Protein AF-A0A8D8YX36-F1 (afdb_monomer_lite)

Organism: NCBI:txid428564

pLDDT: mean 82.44, std 15.56, range [36.56, 96.38]

Structure (mmCIF, N/CA/C/O backbone):
data_AF-A0A8D8YX36-F1
#
_entry.id   AF-A0A8D8YX36-F1
#
loop_
_atom_site.group_PDB
_atom_site.id
_atom_site.type_symbol
_atom_site.label_atom_id
_atom_site.label_alt_id
_atom_site.label_comp_id
_atom_site.label_asym_id
_atom_site.label_entity_id
_atom_site.label_seq_id
_atom_site.pdbx_PDB_ins_code
_atom_site.Cartn_x
_atom_site.Cartn_y
_atom_site.Cartn_z
_atom_site.occupancy
_atom_site.B_iso_or_equiv
_atom_site.auth_seq_id
_atom_site.auth_comp_id
_atom_site.auth_asym_id
_atom_site.auth_atom_id
_atom_site.pdbx_PDB_model_num
ATOM 1 N N . MET A 1 1 ? 15.682 6.353 -44.622 1.00 49.97 1 MET A N 1
ATOM 2 C CA . MET A 1 1 ? 15.322 4.947 -44.321 1.00 49.97 1 MET A CA 1
ATOM 3 C C . MET A 1 1 ? 16.015 4.436 -43.063 1.00 49.97 1 MET A C 1
ATOM 5 O O . MET A 1 1 ? 15.365 3.717 -42.323 1.00 49.97 1 MET A O 1
ATOM 9 N N . GLU A 1 2 ? 17.253 4.846 -42.756 1.00 52.84 2 GLU A N 1
ATOM 10 C CA . GLU A 1 2 ? 17.950 4.449 -41.512 1.00 52.84 2 GLU A CA 1
ATOM 11 C C . GLU A 1 2 ? 17.220 4.856 -40.223 1.00 52.84 2 GLU A C 1
ATOM 13 O O . GLU A 1 2 ? 17.154 4.070 -39.291 1.00 52.84 2 GLU A O 1
ATOM 18 N N . THR A 1 3 ? 16.581 6.028 -40.191 1.00 56.97 3 THR A N 1
ATOM 19 C CA . THR A 1 3 ? 15.870 6.542 -39.005 1.00 56.97 3 THR A CA 1
ATOM 20 C C . THR A 1 3 ? 14.649 5.715 -38.605 1.00 56.97 3 THR A C 1
ATOM 22 O O . THR A 1 3 ? 14.254 5.723 -37.448 1.00 56.97 3 THR A O 1
ATOM 25 N N . ILE A 1 4 ? 14.023 5.024 -39.562 1.00 55.53 4 ILE A N 1
ATOM 26 C CA . ILE A 1 4 ? 12.842 4.197 -39.298 1.00 55.53 4 ILE A CA 1
ATOM 27 C C . ILE A 1 4 ? 13.289 2.847 -38.730 1.00 55.53 4 ILE A C 1
ATOM 29 O O . ILE A 1 4 ? 12.732 2.399 -37.735 1.00 55.53 4 ILE A O 1
ATOM 33 N N . ASN A 1 5 ? 14.339 2.244 -39.293 1.00 53.09 5 ASN A N 1
ATOM 34 C CA . ASN A 1 5 ? 14.877 0.976 -38.794 1.00 53.09 5 ASN A CA 1
ATOM 35 C C . ASN A 1 5 ? 15.449 1.106 -37.375 1.00 53.09 5 ASN A C 1
ATOM 37 O O . ASN A 1 5 ? 15.182 0.241 -36.549 1.00 53.09 5 ASN A O 1
ATOM 41 N N . THR A 1 6 ? 16.134 2.209 -37.052 1.00 60.47 6 THR A N 1
ATOM 42 C CA . THR A 1 6 ? 16.637 2.447 -35.687 1.00 60.47 6 THR A CA 1
ATOM 43 C C . THR A 1 6 ? 15.518 2.692 -34.673 1.00 60.47 6 THR A C 1
ATOM 45 O O . THR A 1 6 ? 15.623 2.249 -33.532 1.00 60.47 6 THR A O 1
ATOM 48 N N . LEU A 1 7 ? 14.420 3.343 -35.079 1.00 59.50 7 LEU A N 1
ATOM 49 C CA . LEU A 1 7 ? 13.222 3.479 -34.243 1.00 59.50 7 LEU A CA 1
ATOM 50 C C . LEU A 1 7 ? 12.569 2.114 -33.978 1.00 59.50 7 LEU A C 1
ATOM 52 O O . LEU A 1 7 ? 12.302 1.793 -32.822 1.00 59.50 7 LEU A O 1
ATOM 56 N N . PHE A 1 8 ? 12.391 1.281 -35.008 1.00 54.66 8 PHE A N 1
ATOM 57 C CA . PHE A 1 8 ? 11.823 -0.065 -34.857 1.00 54.66 8 PHE A CA 1
ATOM 58 C C . PHE A 1 8 ? 12.698 -1.000 -34.008 1.00 54.66 8 PHE A C 1
ATOM 60 O O . PHE A 1 8 ? 12.160 -1.760 -33.204 1.00 54.66 8 PHE A O 1
ATOM 67 N N . GLU A 1 9 ? 14.024 -0.935 -34.139 1.00 59.09 9 GLU A N 1
ATOM 68 C CA . GLU A 1 9 ? 14.955 -1.678 -33.277 1.00 59.09 9 GLU A CA 1
ATOM 69 C C . GLU A 1 9 ? 14.858 -1.206 -31.820 1.00 59.09 9 GLU A C 1
ATOM 71 O O . GLU A 1 9 ? 14.706 -2.030 -30.917 1.00 59.09 9 GLU A O 1
ATOM 76 N N . SER A 1 10 ? 14.815 0.113 -31.593 1.00 64.38 10 SER A N 1
ATOM 77 C CA . SER A 1 10 ? 14.662 0.685 -30.250 1.00 64.38 10 SER A CA 1
ATOM 78 C C . SER A 1 10 ? 13.325 0.328 -29.588 1.00 64.38 10 SER A C 1
ATOM 80 O O . SER A 1 10 ? 13.282 0.049 -28.387 1.00 64.38 10 SER A O 1
ATOM 82 N N . ASP A 1 11 ? 12.237 0.264 -30.361 1.00 67.81 11 ASP A N 1
ATOM 83 C CA . ASP A 1 11 ? 10.916 -0.123 -29.865 1.00 67.81 11 ASP A CA 1
ATOM 84 C C . ASP A 1 11 ? 10.849 -1.621 -29.556 1.00 67.81 11 ASP A C 1
ATOM 86 O O . ASP A 1 11 ? 10.253 -2.018 -28.552 1.00 67.81 11 ASP A O 1
ATOM 90 N N . ASN A 1 12 ? 11.506 -2.461 -30.358 1.00 73.56 12 ASN A N 1
ATOM 91 C CA . ASN A 1 12 ? 11.580 -3.898 -30.106 1.00 73.56 12 ASN A CA 1
ATOM 92 C C . ASN A 1 12 ? 12.421 -4.207 -28.853 1.00 73.56 12 ASN A C 1
ATOM 94 O O . ASN A 1 12 ? 12.026 -5.025 -28.016 1.00 73.56 12 ASN A O 1
ATOM 98 N N . ASP A 1 13 ? 13.523 -3.483 -28.656 1.00 79.06 13 ASP A N 1
ATOM 99 C CA . ASP A 1 13 ? 14.350 -3.576 -27.452 1.00 79.06 13 ASP A CA 1
ATOM 100 C C . ASP A 1 13 ? 13.604 -3.103 -26.204 1.00 79.06 13 ASP A C 1
ATOM 102 O O . ASP A 1 13 ? 13.671 -3.749 -25.150 1.00 79.06 13 ASP A O 1
ATOM 106 N N . ARG A 1 14 ? 12.827 -2.021 -26.325 1.00 80.19 14 ARG A N 1
ATOM 107 C CA . ARG A 1 14 ? 11.978 -1.502 -25.248 1.00 80.19 14 ARG A CA 1
ATOM 108 C C . ARG A 1 14 ? 10.826 -2.450 -24.922 1.00 80.19 14 ARG A C 1
ATOM 110 O O . ARG A 1 14 ? 10.504 -2.640 -23.747 1.00 80.19 14 ARG A O 1
ATOM 117 N N . MET A 1 15 ? 10.242 -3.098 -25.927 1.00 83.19 15 MET A N 1
ATOM 118 C CA . MET A 1 15 ? 9.219 -4.129 -25.752 1.00 83.19 15 MET A CA 1
ATOM 119 C C . MET A 1 15 ? 9.798 -5.366 -25.051 1.00 83.19 15 MET A C 1
ATOM 121 O O . MET A 1 15 ? 9.222 -5.872 -24.083 1.00 83.19 15 MET A O 1
ATOM 125 N N . GLY A 1 16 ? 10.990 -5.803 -25.462 1.00 83.62 16 GLY A N 1
ATOM 126 C CA . GLY A 1 16 ? 11.740 -6.865 -24.795 1.00 83.62 16 GLY A CA 1
ATOM 127 C C . GLY A 1 16 ? 12.077 -6.514 -23.344 1.00 83.62 16 GLY A C 1
ATOM 128 O O . GLY A 1 16 ? 11.882 -7.339 -22.447 1.00 83.62 16 GLY A O 1
ATOM 129 N N . ALA A 1 17 ? 12.519 -5.282 -23.084 1.00 84.00 17 ALA A N 1
ATOM 130 C CA . ALA A 1 17 ? 12.774 -4.783 -21.736 1.00 84.00 17 ALA A CA 1
ATOM 131 C C . ALA A 1 17 ? 11.505 -4.780 -20.887 1.00 84.00 17 ALA A C 1
ATOM 133 O O . ALA A 1 17 ? 11.540 -5.227 -19.744 1.00 84.00 17 ALA A O 1
ATOM 134 N N . LEU A 1 18 ? 10.365 -4.386 -21.457 1.00 86.56 18 LEU A N 1
ATOM 135 C CA . LEU A 1 18 ? 9.088 -4.438 -20.760 1.00 86.56 18 LEU A CA 1
ATOM 136 C C . LEU A 1 18 ? 8.733 -5.862 -20.314 1.00 86.56 18 LEU A C 1
ATOM 138 O O . LEU A 1 18 ? 8.368 -6.077 -19.154 1.00 86.56 18 LEU A O 1
ATOM 142 N N . HIS A 1 19 ? 8.849 -6.841 -21.212 1.00 87.69 19 HIS A N 1
ATOM 143 C CA . HIS A 1 19 ? 8.585 -8.239 -20.876 1.00 87.69 19 HIS A CA 1
ATOM 144 C C . HIS A 1 19 ? 9.539 -8.755 -19.793 1.00 87.69 19 HIS A C 1
ATOM 146 O O . HIS A 1 19 ? 9.082 -9.404 -18.851 1.00 87.69 19 HIS A O 1
ATOM 152 N N . ARG A 1 20 ? 10.832 -8.410 -19.868 1.00 87.88 20 ARG A N 1
ATOM 153 C CA . ARG A 1 20 ? 11.828 -8.757 -18.840 1.00 87.88 20 ARG A CA 1
ATOM 154 C C . ARG A 1 20 ? 11.499 -8.130 -17.488 1.00 87.88 20 ARG A C 1
ATOM 156 O O . ARG A 1 20 ? 11.468 -8.843 -16.489 1.00 87.88 20 ARG A O 1
ATOM 163 N N . THR A 1 21 ? 11.192 -6.835 -17.444 1.00 87.00 21 THR A N 1
ATOM 164 C CA . THR A 1 21 ? 10.845 -6.130 -16.201 1.00 87.00 21 THR A CA 1
ATOM 165 C C . THR A 1 21 ? 9.592 -6.724 -15.562 1.00 87.00 21 THR A C 1
ATOM 167 O O . THR A 1 21 ? 9.584 -7.014 -14.366 1.00 87.00 21 THR A O 1
ATOM 170 N N . ARG A 1 22 ? 8.550 -7.004 -16.355 1.00 89.00 22 ARG A N 1
ATOM 171 C CA . ARG A 1 22 ? 7.346 -7.704 -15.876 1.00 89.00 22 ARG A CA 1
ATOM 172 C C . ARG A 1 22 ? 7.669 -9.098 -15.337 1.00 89.00 22 ARG A C 1
ATOM 174 O O . ARG A 1 22 ? 7.197 -9.448 -14.258 1.00 89.00 22 ARG A O 1
ATOM 181 N N . ALA A 1 23 ? 8.477 -9.875 -16.056 1.00 88.38 23 ALA A N 1
ATOM 182 C CA . ALA A 1 23 ? 8.880 -11.214 -15.636 1.00 88.38 23 ALA A CA 1
ATOM 183 C C . ALA A 1 23 ? 9.677 -11.189 -14.324 1.00 88.38 23 ALA A C 1
ATOM 185 O O . ALA A 1 23 ? 9.443 -12.026 -13.460 1.00 88.38 23 ALA A O 1
ATOM 186 N N . LEU A 1 24 ? 10.559 -10.205 -14.132 1.00 89.31 24 LEU A N 1
ATOM 187 C CA . LEU A 1 24 ? 11.311 -10.022 -12.889 1.00 89.31 24 LEU A CA 1
ATOM 188 C C . LEU A 1 24 ? 10.396 -9.674 -11.709 1.00 89.31 24 LEU A C 1
ATOM 190 O O . LEU A 1 24 ? 10.541 -10.262 -10.641 1.00 89.31 24 LEU A O 1
ATOM 194 N N . ILE A 1 25 ? 9.416 -8.784 -11.900 1.00 85.06 25 ILE A N 1
ATOM 195 C CA . ILE A 1 25 ? 8.416 -8.476 -10.863 1.00 85.06 25 ILE A CA 1
ATOM 196 C C . ILE A 1 25 ? 7.618 -9.736 -10.501 1.00 85.06 25 ILE A C 1
ATOM 198 O O . ILE A 1 25 ? 7.406 -10.018 -9.321 1.00 85.06 25 ILE A O 1
ATOM 202 N N . LEU A 1 26 ? 7.190 -10.510 -11.502 1.00 85.50 26 LEU A N 1
ATOM 203 C CA . LEU A 1 26 ? 6.465 -11.765 -11.289 1.00 85.50 26 LEU A CA 1
ATOM 204 C C . LEU A 1 26 ? 7.331 -12.817 -10.588 1.00 85.50 26 LEU A C 1
ATOM 206 O O . LEU A 1 26 ? 6.842 -13.469 -9.672 1.00 85.50 26 LEU A O 1
ATOM 210 N N . ALA A 1 27 ? 8.607 -12.945 -10.952 1.00 85.00 27 ALA A N 1
ATOM 211 C CA . ALA A 1 27 ? 9.553 -13.847 -10.299 1.00 85.00 27 ALA A CA 1
ATOM 212 C C . ALA A 1 27 ? 9.773 -13.457 -8.831 1.00 85.00 27 ALA A C 1
ATOM 214 O O . ALA A 1 27 ? 9.666 -14.307 -7.949 1.00 85.00 27 ALA A O 1
ATOM 215 N N . GLY A 1 28 ? 9.971 -12.165 -8.545 1.00 80.75 28 GLY A N 1
ATOM 216 C CA . GLY A 1 28 ? 10.052 -11.655 -7.174 1.00 80.75 28 GLY A CA 1
ATOM 217 C C . GLY A 1 28 ? 8.799 -12.003 -6.365 1.00 80.75 28 GLY A C 1
ATOM 218 O O . GLY A 1 28 ? 8.892 -12.556 -5.271 1.00 80.75 28 GLY A O 1
ATOM 219 N N . LYS A 1 29 ? 7.609 -11.801 -6.941 1.00 79.00 29 LYS A N 1
ATOM 220 C CA . LYS A 1 29 ? 6.341 -12.214 -6.318 1.00 79.00 29 LYS A CA 1
ATOM 221 C C . LYS A 1 29 ? 6.230 -13.727 -6.125 1.00 79.00 29 LYS A C 1
ATOM 223 O O . LYS A 1 29 ? 5.758 -14.155 -5.079 1.00 79.00 29 LYS A O 1
ATOM 228 N N . ALA A 1 30 ? 6.666 -14.538 -7.085 1.00 77.94 30 ALA A N 1
ATOM 229 C CA . ALA A 1 30 ? 6.616 -15.997 -6.998 1.00 77.94 30 ALA A CA 1
ATOM 230 C C . ALA A 1 30 ? 7.528 -16.533 -5.885 1.00 77.94 30 ALA A C 1
ATOM 232 O O . ALA A 1 30 ? 7.072 -17.323 -5.061 1.00 77.94 30 ALA A O 1
ATOM 233 N N . THR A 1 31 ? 8.757 -16.012 -5.776 1.00 74.81 31 THR A N 1
ATOM 234 C CA . THR A 1 31 ? 9.686 -16.360 -4.681 1.00 74.81 31 THR A CA 1
ATOM 235 C C . THR A 1 31 ? 9.129 -16.010 -3.296 1.00 74.81 31 THR A C 1
ATOM 237 O O . THR A 1 31 ? 9.451 -16.663 -2.307 1.00 74.81 31 THR A O 1
ATOM 240 N N . MET A 1 32 ? 8.235 -15.018 -3.223 1.00 66.81 32 MET A N 1
ATOM 241 C CA . MET A 1 32 ? 7.478 -14.676 -2.015 1.00 66.81 32 MET A CA 1
ATOM 242 C C . MET A 1 32 ? 6.243 -15.571 -1.811 1.00 66.81 32 MET A C 1
ATOM 244 O O . MET A 1 32 ? 5.886 -15.890 -0.676 1.00 66.81 32 MET A O 1
ATOM 248 N N . CYS A 1 33 ? 5.579 -15.974 -2.898 1.00 53.50 33 CYS A N 1
ATOM 249 C CA . CYS A 1 33 ? 4.326 -16.733 -2.896 1.00 53.50 33 CYS A CA 1
ATOM 250 C C . CYS A 1 33 ? 4.512 -18.221 -2.571 1.00 53.50 33 CYS A C 1
ATOM 252 O O . CYS A 1 33 ? 3.610 -18.811 -1.979 1.00 53.50 33 CYS A O 1
ATOM 254 N N . GLU A 1 34 ? 5.677 -18.815 -2.854 1.00 46.25 34 GLU A N 1
ATOM 255 C CA . GLU A 1 34 ? 6.013 -20.174 -2.384 1.00 46.25 34 GLU A CA 1
ATOM 256 C C . GLU A 1 34 ? 5.943 -20.296 -0.846 1.00 46.25 34 GLU A C 1
ATOM 258 O O . GLU A 1 34 ? 5.810 -21.395 -0.315 1.00 46.25 34 GLU A O 1
ATOM 263 N N . SER A 1 35 ? 5.941 -19.166 -0.125 1.00 45.81 35 SER A N 1
ATOM 264 C CA . SER A 1 35 ? 5.792 -19.100 1.335 1.00 45.81 35 SER A CA 1
ATOM 265 C C . SER A 1 35 ? 4.389 -18.696 1.827 1.00 45.81 35 SER A C 1
ATOM 267 O O . SER A 1 35 ? 4.116 -18.840 3.014 1.00 45.81 35 SER A O 1
ATOM 269 N N . ASN A 1 36 ? 3.495 -18.179 0.969 1.00 41.38 36 ASN A N 1
ATOM 270 C CA . ASN A 1 36 ? 2.238 -17.538 1.388 1.00 41.38 36 ASN A CA 1
ATOM 271 C C . ASN A 1 36 ? 1.064 -17.880 0.453 1.00 41.38 36 ASN A C 1
ATOM 273 O O . ASN A 1 36 ? 0.952 -17.356 -0.651 1.00 41.38 36 ASN A O 1
ATOM 277 N N . LYS A 1 37 ? 0.111 -18.679 0.948 1.00 36.56 37 LYS A N 1
ATOM 278 C CA . LYS A 1 37 ? -1.159 -19.005 0.265 1.00 36.56 37 LYS A CA 1
ATOM 279 C C . LYS A 1 37 ? -2.195 -17.868 0.247 1.00 36.56 37 LYS A C 1
ATOM 281 O O . LYS A 1 37 ? -3.332 -18.107 -0.143 1.00 36.56 37 LYS A O 1
ATOM 286 N N . CYS A 1 38 ? -1.873 -16.652 0.690 1.00 41.62 38 CYS A N 1
ATOM 287 C CA . CYS A 1 38 ? -2.899 -15.639 0.931 1.00 41.62 38 CYS A CA 1
ATOM 288 C C . CYS A 1 38 ? -2.568 -14.308 0.254 1.00 41.62 38 CYS A C 1
ATOM 290 O O . CYS A 1 38 ? -1.683 -13.578 0.689 1.00 41.62 38 CYS A O 1
ATOM 292 N N . SER A 1 39 ? -3.346 -13.946 -0.768 1.00 50.91 39 SER A N 1
ATOM 293 C CA . SER A 1 39 ? -3.389 -12.611 -1.386 1.00 50.91 39 SER A CA 1
ATOM 294 C C . SER A 1 39 ? -3.991 -11.540 -0.453 1.00 50.91 39 SER A C 1
ATOM 296 O O . SER A 1 39 ? -4.636 -10.588 -0.915 1.00 50.91 39 SER A O 1
ATOM 298 N N . ARG A 1 40 ? -3.823 -11.685 0.869 1.00 58.28 40 ARG A N 1
ATOM 299 C CA . ARG A 1 40 ? -4.311 -10.725 1.861 1.00 58.28 40 ARG A CA 1
ATOM 300 C C . ARG A 1 40 ? -3.563 -9.415 1.704 1.00 58.28 40 ARG A C 1
ATOM 302 O O . ARG A 1 40 ? -2.380 -9.395 1.369 1.00 58.28 40 ARG A O 1
ATOM 309 N N . MET A 1 41 ? -4.274 -8.304 1.871 1.00 66.50 41 MET A N 1
ATOM 310 C CA . MET A 1 41 ? -3.571 -7.033 1.948 1.00 66.50 41 MET A CA 1
ATOM 311 C C . MET A 1 41 ? -2.778 -6.974 3.254 1.00 66.50 41 MET A C 1
ATOM 313 O O . MET A 1 41 ? -3.230 -7.536 4.253 1.00 66.50 41 MET A O 1
ATOM 317 N N . PRO A 1 42 ? -1.633 -6.279 3.264 1.00 68.50 42 PRO A N 1
ATOM 318 C CA . PRO A 1 42 ? -0.915 -6.015 4.500 1.00 68.50 42 PRO A CA 1
ATOM 319 C C . PRO A 1 42 ? -1.831 -5.301 5.503 1.00 68.50 42 PRO A C 1
ATOM 321 O O . PRO A 1 42 ? -2.654 -4.464 5.141 1.00 68.50 42 PRO A O 1
ATOM 324 N N . ILE A 1 43 ? -1.699 -5.645 6.774 1.00 79.81 43 ILE A N 1
ATOM 325 C CA . ILE A 1 43 ? -2.351 -4.959 7.894 1.00 79.81 43 ILE A CA 1
ATOM 326 C C . ILE A 1 43 ? -1.269 -4.355 8.783 1.00 79.81 43 ILE A C 1
ATOM 328 O O . ILE A 1 43 ? -0.098 -4.735 8.688 1.00 79.81 43 ILE A O 1
ATOM 332 N N . ILE A 1 44 ? -1.638 -3.397 9.631 1.00 76.38 44 ILE A N 1
ATOM 333 C CA . ILE A 1 44 ? -0.724 -2.814 10.622 1.00 76.38 44 ILE A CA 1
ATOM 334 C C . ILE A 1 44 ? -0.140 -3.935 11.486 1.00 76.38 44 ILE A C 1
ATOM 336 O O . ILE A 1 44 ? -0.887 -4.765 12.007 1.00 76.38 44 ILE A O 1
ATOM 340 N N . ARG A 1 45 ? 1.190 -3.952 11.652 1.00 72.69 45 ARG A N 1
ATOM 341 C CA . ARG A 1 45 ? 1.903 -5.049 12.331 1.00 72.69 45 ARG A CA 1
ATOM 342 C C . ARG A 1 45 ? 1.431 -5.266 13.768 1.00 72.69 45 ARG A C 1
ATOM 344 O O . ARG A 1 45 ? 1.282 -6.411 14.171 1.00 72.69 45 ARG A O 1
ATOM 351 N N . LYS A 1 46 ? 1.111 -4.189 14.498 1.00 70.00 46 LYS A N 1
ATOM 352 C CA . LYS A 1 46 ? 0.507 -4.233 15.847 1.00 70.00 46 LYS A CA 1
ATOM 353 C C . LYS A 1 46 ? -0.764 -5.094 15.912 1.00 70.00 46 LYS A C 1
ATOM 355 O O . LYS A 1 46 ? -1.049 -5.679 16.950 1.00 70.00 46 LYS A O 1
ATOM 360 N N . TYR A 1 47 ? -1.519 -5.159 14.817 1.00 67.12 47 TYR A N 1
ATOM 361 C CA . TYR A 1 47 ? -2.811 -5.844 14.732 1.00 67.12 47 TYR A CA 1
ATOM 362 C C . TYR A 1 47 ? -2.758 -7.153 13.941 1.00 67.12 47 TYR A C 1
ATOM 364 O O . TYR A 1 47 ? -3.767 -7.848 13.822 1.00 67.12 47 TYR A O 1
ATOM 372 N N . GLY A 1 48 ? -1.590 -7.509 13.403 1.00 59.78 48 GLY A N 1
ATOM 373 C CA . GLY A 1 48 ? -1.357 -8.818 12.818 1.00 59.78 48 GLY A CA 1
ATOM 374 C C . GLY A 1 48 ? -0.957 -9.825 13.891 1.00 59.78 48 GLY A C 1
ATOM 375 O O . GLY A 1 48 ? 0.090 -9.686 14.508 1.00 59.78 48 GLY A O 1
ATOM 376 N N . ASN A 1 49 ? -1.737 -10.899 14.050 1.00 43.69 49 ASN A N 1
ATOM 377 C CA . ASN A 1 49 ? -1.329 -12.088 14.820 1.00 43.69 49 ASN A CA 1
ATOM 378 C C . ASN A 1 49 ? -0.250 -12.928 14.100 1.00 43.69 49 ASN A C 1
ATOM 380 O O . ASN A 1 49 ? 0.095 -14.027 14.539 1.00 43.69 49 ASN A O 1
ATOM 384 N N . GLU A 1 50 ? 0.276 -12.444 12.975 1.00 46.66 50 GLU A N 1
ATOM 385 C CA . GLU A 1 50 ? 1.378 -13.081 12.274 1.00 46.66 50 GLU A CA 1
ATOM 386 C C . GLU A 1 50 ? 2.659 -12.809 13.066 1.00 46.66 50 GLU A C 1
ATOM 388 O O . GLU A 1 50 ? 3.231 -11.719 13.008 1.00 46.66 50 GLU A O 1
ATOM 393 N N . LYS A 1 51 ? 3.131 -13.826 13.806 1.00 38.94 51 LYS A N 1
ATOM 394 C CA . LYS A 1 51 ? 4.549 -13.902 14.193 1.00 38.94 51 LYS A CA 1
ATOM 395 C C . LYS A 1 51 ? 5.366 -13.515 12.958 1.00 38.94 51 LYS A C 1
ATOM 397 O O . LYS A 1 51 ? 4.981 -13.982 11.881 1.00 38.94 51 LYS A O 1
ATOM 402 N N . PRO A 1 52 ? 6.439 -12.700 13.074 1.00 44.19 52 PRO A N 1
ATOM 403 C CA . PRO A 1 52 ? 7.312 -12.424 11.940 1.00 44.19 52 PRO A CA 1
ATOM 404 C C . PRO A 1 52 ? 7.630 -13.778 11.339 1.00 44.19 52 PRO A C 1
ATOM 406 O O . PRO A 1 52 ? 8.217 -14.619 12.019 1.00 44.19 52 PRO A O 1
ATOM 409 N N . ILE A 1 53 ? 7.071 -14.046 10.154 1.00 44.75 53 ILE A N 1
ATOM 410 C CA . ILE A 1 53 ? 7.173 -15.375 9.576 1.00 44.75 53 ILE A CA 1
ATOM 411 C C . ILE A 1 53 ? 8.675 -15.597 9.509 1.00 44.75 53 ILE A C 1
ATOM 413 O O . ILE A 1 53 ? 9.387 -14.740 8.969 1.00 44.75 53 ILE A O 1
ATOM 417 N N . ASP A 1 54 ? 9.141 -16.683 10.124 1.00 42.31 54 ASP A N 1
ATOM 418 C CA . ASP A 1 54 ? 10.536 -17.111 10.111 1.00 42.31 54 ASP A CA 1
ATOM 419 C C . ASP A 1 54 ? 10.831 -17.593 8.679 1.00 42.31 54 ASP A C 1
ATOM 421 O O . ASP A 1 54 ? 10.997 -18.770 8.370 1.00 42.31 54 ASP A O 1
ATOM 425 N N . ARG A 1 55 ? 10.698 -16.658 7.729 1.00 47.03 55 ARG A N 1
ATOM 426 C CA . ARG A 1 55 ? 10.885 -16.841 6.300 1.00 47.03 55 ARG A CA 1
ATOM 427 C C . ARG A 1 55 ? 12.381 -16.923 6.178 1.00 47.03 55 ARG A C 1
ATOM 429 O O . ARG A 1 55 ? 13.041 -15.882 6.290 1.00 47.03 55 ARG A O 1
ATOM 436 N N . SER A 1 56 ? 12.868 -18.149 6.006 1.00 43.44 56 SER A N 1
ATOM 437 C CA . SER A 1 56 ? 14.265 -18.488 5.759 1.00 43.44 56 SER A CA 1
ATOM 438 C C . SER A 1 56 ? 14.998 -17.321 5.092 1.00 43.44 56 SER A C 1
ATOM 440 O O . SER A 1 56 ? 14.530 -16.7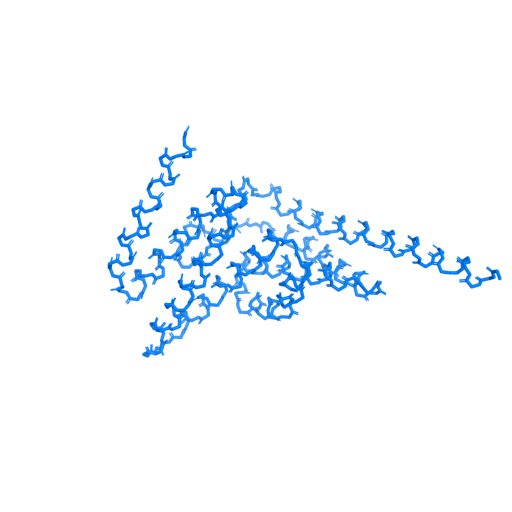57 4.096 1.00 43.44 56 SER A O 1
ATOM 442 N N . ALA A 1 57 ? 16.135 -16.918 5.659 1.00 48.06 57 ALA A N 1
ATOM 443 C CA . ALA A 1 57 ? 16.902 -15.754 5.209 1.00 48.06 57 ALA A CA 1
ATOM 444 C C . ALA A 1 57 ? 17.181 -15.747 3.684 1.00 48.06 57 ALA A C 1
ATOM 446 O O . ALA A 1 57 ? 17.355 -14.683 3.092 1.00 48.06 57 ALA A O 1
ATOM 447 N N . CYS A 1 58 ? 17.136 -16.917 3.033 1.00 47.31 58 CYS A N 1
ATOM 448 C CA . CYS A 1 58 ? 17.301 -17.092 1.590 1.00 47.31 58 CYS A CA 1
ATOM 449 C C . CYS A 1 58 ? 16.143 -16.566 0.717 1.00 47.31 58 CYS A C 1
ATOM 451 O O . CYS A 1 58 ? 16.407 -16.076 -0.379 1.00 47.31 58 CYS A O 1
ATOM 453 N N . THR A 1 59 ? 14.881 -16.615 1.160 1.00 57.91 59 THR A N 1
ATOM 454 C CA . THR A 1 59 ? 13.730 -16.238 0.298 1.00 57.91 59 THR A CA 1
ATOM 455 C C . THR A 1 59 ? 13.622 -14.728 0.081 1.00 57.91 59 THR A C 1
ATOM 457 O O . THR A 1 59 ? 13.262 -14.271 -1.001 1.00 57.91 59 THR A O 1
ATOM 460 N N . GLY A 1 60 ? 14.015 -13.931 1.082 1.00 67.00 60 GLY A N 1
ATOM 461 C CA . GLY A 1 60 ? 14.011 -12.470 0.980 1.00 67.00 60 GLY A CA 1
ATOM 462 C C . GLY A 1 60 ? 15.075 -11.933 0.020 1.00 67.00 60 GLY A C 1
ATOM 463 O O . GLY A 1 60 ? 14.781 -11.053 -0.781 1.00 67.00 60 GLY A O 1
ATOM 464 N N . SER A 1 61 ? 16.296 -12.478 0.059 1.00 74.31 61 SER A N 1
ATOM 465 C CA . SER A 1 61 ? 17.409 -11.976 -0.762 1.00 74.31 61 SER A CA 1
ATOM 466 C C . SER A 1 61 ? 17.173 -12.185 -2.263 1.00 74.31 61 SER A C 1
ATOM 468 O O . SER A 1 61 ? 17.410 -11.274 -3.056 1.00 74.31 61 SER A O 1
ATOM 470 N N . ALA A 1 62 ? 16.627 -13.341 -2.660 1.00 82.31 62 ALA A N 1
ATOM 471 C CA . ALA A 1 62 ? 16.275 -13.607 -4.055 1.00 82.31 62 ALA A CA 1
ATOM 472 C C . ALA A 1 62 ? 15.191 -12.641 -4.568 1.00 82.31 62 ALA A C 1
ATOM 474 O O . ALA A 1 62 ? 15.351 -12.050 -5.638 1.00 82.31 62 ALA A O 1
ATOM 475 N N . ALA A 1 63 ? 14.136 -12.412 -3.778 1.00 83.12 63 ALA A N 1
ATOM 476 C CA . ALA A 1 63 ? 13.064 -11.481 -4.123 1.00 83.12 63 ALA A CA 1
ATOM 477 C C . ALA A 1 63 ? 13.571 -10.034 -4.267 1.00 83.12 63 ALA A C 1
ATOM 479 O O . ALA A 1 63 ? 13.265 -9.379 -5.265 1.00 83.12 63 ALA A O 1
ATOM 480 N N . VAL A 1 64 ? 14.407 -9.556 -3.331 1.00 87.06 64 VAL A N 1
ATOM 481 C CA . VAL A 1 64 ? 15.054 -8.230 -3.428 1.00 87.06 64 VAL A CA 1
ATOM 482 C C . VAL A 1 64 ? 15.850 -8.118 -4.725 1.00 87.06 64 VAL A C 1
ATOM 484 O O . VAL A 1 64 ? 15.697 -7.138 -5.451 1.00 87.06 64 VAL A O 1
ATOM 487 N N . ASN A 1 65 ? 16.660 -9.126 -5.059 1.00 89.00 65 ASN A N 1
ATOM 488 C CA . ASN A 1 65 ? 17.465 -9.110 -6.280 1.00 89.00 65 ASN A CA 1
ATOM 489 C C . ASN A 1 65 ? 16.598 -9.021 -7.543 1.00 89.00 65 ASN A C 1
ATOM 491 O O . ASN A 1 65 ? 16.963 -8.318 -8.484 1.00 89.00 65 ASN A O 1
ATOM 495 N N . HIS A 1 66 ? 15.451 -9.703 -7.574 1.00 89.94 66 HIS A N 1
ATOM 496 C CA . HIS A 1 66 ? 14.506 -9.596 -8.684 1.00 89.94 66 HIS A CA 1
ATOM 497 C C . HIS A 1 66 ? 13.892 -8.197 -8.793 1.00 89.94 66 HIS A C 1
ATOM 499 O O . HIS A 1 66 ? 13.864 -7.643 -9.892 1.00 89.94 66 HIS A O 1
ATOM 505 N N . PHE A 1 67 ? 13.457 -7.599 -7.680 1.00 90.31 67 PHE A N 1
ATOM 506 C CA . PHE A 1 67 ? 12.889 -6.249 -7.694 1.00 90.31 67 PHE A CA 1
ATOM 507 C C . PHE A 1 67 ? 13.925 -5.187 -8.057 1.00 90.31 67 PHE A C 1
ATOM 509 O O . PHE A 1 67 ? 13.652 -4.355 -8.913 1.00 90.31 67 PHE A O 1
ATOM 516 N N . MET A 1 68 ? 15.134 -5.251 -7.498 1.00 92.19 68 MET A N 1
ATOM 517 C CA . MET A 1 68 ? 16.202 -4.304 -7.828 1.00 92.19 68 MET A CA 1
ATOM 518 C C . MET A 1 68 ? 16.601 -4.391 -9.302 1.00 92.19 68 MET A C 1
ATOM 520 O O . MET A 1 68 ? 16.724 -3.359 -9.952 1.00 92.19 68 MET A O 1
ATOM 524 N N . LYS A 1 69 ? 16.713 -5.603 -9.865 1.00 91.94 69 LYS A N 1
ATOM 525 C CA . LYS A 1 69 ? 16.936 -5.779 -11.310 1.00 91.94 69 LYS A CA 1
ATOM 526 C C . LYS A 1 69 ? 15.781 -5.219 -12.142 1.00 91.94 69 LYS A C 1
ATOM 528 O O . LYS A 1 69 ? 16.013 -4.619 -13.184 1.00 91.94 69 LYS A O 1
ATOM 533 N N . ALA A 1 70 ? 14.537 -5.396 -11.696 1.00 91.38 70 ALA A N 1
ATOM 534 C CA . ALA A 1 70 ? 13.380 -4.824 -12.379 1.00 91.38 70 ALA A CA 1
ATOM 535 C C . ALA A 1 70 ? 13.400 -3.286 -12.351 1.00 91.38 70 ALA A C 1
ATOM 537 O O . ALA A 1 70 ? 13.075 -2.664 -13.359 1.00 91.38 70 ALA A O 1
ATOM 538 N N . VAL A 1 71 ? 13.820 -2.678 -11.238 1.00 92.31 71 VAL A N 1
ATOM 539 C CA . VAL A 1 71 ? 14.006 -1.224 -11.121 1.00 92.31 71 VAL A CA 1
ATOM 540 C C . VAL A 1 71 ? 15.099 -0.747 -12.074 1.00 92.31 71 VAL A C 1
ATOM 542 O O . VAL A 1 71 ? 14.851 0.165 -12.856 1.00 92.31 71 VAL A O 1
ATOM 545 N N . THR A 1 72 ? 16.282 -1.373 -12.073 1.00 93.69 72 THR A N 1
ATOM 546 C CA . THR A 1 72 ? 17.393 -0.946 -12.943 1.00 93.69 72 THR A CA 1
ATOM 547 C C . THR A 1 72 ? 17.034 -1.092 -14.417 1.00 93.69 72 THR A C 1
ATOM 549 O O . THR A 1 72 ? 17.121 -0.117 -15.157 1.00 93.69 72 THR A O 1
ATOM 552 N N . THR A 1 73 ? 16.519 -2.254 -14.833 1.00 89.56 73 THR A N 1
ATOM 553 C CA . THR A 1 73 ? 16.080 -2.475 -16.220 1.00 89.56 73 THR A CA 1
ATOM 554 C C . THR A 1 73 ? 14.902 -1.572 -16.590 1.00 89.56 73 THR A C 1
ATOM 556 O O . THR A 1 73 ? 14.824 -1.072 -17.706 1.00 89.56 73 THR A O 1
ATOM 559 N N . GLY A 1 74 ? 13.972 -1.317 -15.669 1.00 88.19 74 GLY A N 1
ATOM 560 C CA . GLY A 1 74 ? 12.879 -0.377 -15.900 1.00 88.19 74 GLY A CA 1
ATOM 561 C C . GLY A 1 74 ? 13.384 1.046 -16.144 1.00 88.19 74 GLY A C 1
ATOM 562 O O . GLY A 1 74 ? 12.929 1.702 -17.079 1.00 88.19 74 GLY A O 1
ATOM 563 N N . SER A 1 75 ? 14.340 1.506 -15.342 1.00 89.94 75 SER A N 1
ATOM 564 C CA . SER A 1 75 ? 14.916 2.849 -15.441 1.00 89.94 75 SER A CA 1
ATOM 565 C C . SER A 1 75 ? 15.796 3.026 -16.683 1.00 89.94 75 SER A C 1
ATOM 567 O O . SER A 1 75 ? 15.691 4.056 -17.342 1.00 89.94 75 SER A O 1
ATOM 569 N N . GLU A 1 76 ? 16.589 2.017 -17.057 1.00 91.25 76 GLU A N 1
ATOM 570 C CA . GLU A 1 76 ? 17.420 2.019 -18.277 1.00 91.25 76 GLU A CA 1
ATOM 571 C C . GLU A 1 76 ? 16.593 2.214 -19.557 1.00 91.25 76 GLU A C 1
ATOM 573 O O . GLU A 1 76 ? 17.027 2.895 -20.482 1.00 91.25 76 GLU A O 1
ATOM 578 N N . PHE A 1 77 ? 15.380 1.654 -19.599 1.00 89.62 77 PHE A N 1
ATOM 579 C CA . PHE A 1 77 ? 14.489 1.706 -20.764 1.00 89.62 77 PHE A CA 1
ATOM 580 C C . PHE A 1 77 ? 13.331 2.714 -20.611 1.00 89.62 77 PHE A C 1
ATOM 582 O O . PHE A 1 77 ? 12.345 2.661 -21.359 1.00 89.62 77 PHE A O 1
ATOM 589 N N . TYR A 1 78 ? 13.424 3.634 -19.642 1.00 89.56 78 TYR A N 1
ATOM 590 C CA . TYR A 1 78 ? 12.422 4.677 -19.370 1.00 89.56 78 TYR A CA 1
ATOM 591 C C . TYR A 1 78 ? 10.998 4.123 -19.178 1.00 89.56 78 TYR A C 1
ATOM 593 O O . TYR A 1 78 ? 10.002 4.673 -19.664 1.00 89.56 78 TYR A O 1
ATOM 601 N N . LEU A 1 79 ? 10.890 2.987 -18.491 1.00 90.94 79 LEU A N 1
ATOM 602 C CA . LEU A 1 79 ? 9.643 2.314 -18.133 1.00 90.94 79 LEU A CA 1
ATOM 603 C C . LEU A 1 79 ? 9.231 2.703 -16.706 1.00 90.94 79 LEU A C 1
ATOM 605 O O . LEU A 1 79 ? 9.084 1.846 -15.834 1.00 90.94 79 LEU A O 1
ATOM 609 N N . ASN A 1 80 ? 9.038 4.006 -16.473 1.00 91.19 80 ASN A N 1
ATOM 610 C CA . ASN A 1 80 ? 8.852 4.596 -15.138 1.00 91.19 80 ASN A CA 1
ATOM 611 C C . ASN A 1 80 ? 7.751 3.915 -14.317 1.00 91.19 80 ASN A C 1
ATOM 613 O O . ASN A 1 80 ? 7.967 3.598 -13.153 1.00 91.19 80 ASN A O 1
ATOM 617 N N . TYR A 1 81 ? 6.600 3.612 -14.926 1.00 92.56 81 TYR A N 1
ATOM 618 C CA . TYR A 1 81 ? 5.522 2.894 -14.240 1.00 92.56 81 TYR A CA 1
ATOM 619 C C . TYR A 1 81 ? 5.979 1.522 -13.712 1.00 92.56 81 TYR A C 1
ATOM 621 O O . TYR A 1 81 ? 5.717 1.196 -12.558 1.00 92.56 81 TYR A O 1
ATOM 629 N N . TYR A 1 82 ? 6.711 0.735 -14.507 1.00 91.12 82 TYR A N 1
ATOM 630 C CA . TYR A 1 82 ? 7.181 -0.588 -14.081 1.00 91.12 82 TYR A CA 1
ATOM 631 C C . TYR A 1 82 ? 8.320 -0.514 -13.069 1.00 91.12 82 TYR A C 1
ATOM 633 O O . TYR A 1 82 ? 8.365 -1.341 -12.161 1.00 91.12 82 TYR A O 1
ATOM 641 N N . SER A 1 83 ? 9.195 0.485 -13.198 1.00 93.00 83 SER A N 1
ATOM 642 C CA . SER A 1 83 ? 10.230 0.764 -12.202 1.00 93.00 83 SER A CA 1
ATOM 643 C C . SER A 1 83 ? 9.593 1.102 -10.847 1.00 93.00 83 SER A C 1
ATOM 645 O O . SER A 1 83 ? 9.853 0.419 -9.860 1.00 93.00 83 SER A O 1
ATOM 647 N N . CYS A 1 84 ? 8.629 2.031 -10.811 1.00 94.12 84 CYS A N 1
ATOM 648 C CA . CYS A 1 84 ? 7.889 2.367 -9.590 1.00 94.12 84 CYS A CA 1
ATOM 649 C C . CYS A 1 84 ? 7.076 1.184 -9.041 1.00 94.12 84 CYS A C 1
ATOM 651 O O . CYS A 1 84 ? 7.045 0.977 -7.831 1.00 94.12 84 CYS A O 1
ATOM 653 N N . MET A 1 85 ? 6.451 0.369 -9.897 1.00 92.25 85 MET A N 1
ATOM 654 C CA . MET A 1 85 ? 5.768 -0.853 -9.454 1.00 92.25 85 MET A CA 1
ATOM 655 C C . MET A 1 85 ? 6.740 -1.833 -8.787 1.00 92.25 85 MET A C 1
ATOM 657 O O . MET A 1 85 ? 6.410 -2.390 -7.742 1.00 92.25 85 MET A O 1
ATOM 661 N N . ALA A 1 86 ? 7.942 -2.026 -9.338 1.00 92.44 86 ALA A N 1
ATOM 662 C CA . ALA A 1 86 ? 8.973 -2.849 -8.710 1.00 92.44 86 ALA A CA 1
ATOM 663 C C . ALA A 1 86 ? 9.430 -2.268 -7.358 1.00 92.44 86 ALA A C 1
ATOM 665 O O . ALA A 1 86 ? 9.567 -3.024 -6.395 1.00 92.44 86 ALA A O 1
ATOM 666 N N . THR A 1 87 ? 9.573 -0.943 -7.252 1.00 94.06 87 THR A N 1
ATOM 667 C CA . THR A 1 87 ? 9.869 -0.246 -5.988 1.00 94.06 87 THR A CA 1
ATOM 668 C C . THR A 1 87 ? 8.781 -0.472 -4.935 1.00 94.06 87 THR A C 1
ATOM 670 O O . THR A 1 87 ? 9.096 -0.794 -3.791 1.00 94.06 87 THR A O 1
ATOM 673 N N . ILE A 1 88 ? 7.499 -0.394 -5.308 1.00 92.62 88 ILE A N 1
ATOM 674 C CA . ILE A 1 88 ? 6.374 -0.661 -4.393 1.00 92.62 88 ILE A CA 1
ATOM 675 C C . ILE A 1 88 ? 6.367 -2.120 -3.918 1.00 92.62 88 ILE A C 1
ATOM 677 O O . ILE A 1 88 ? 6.100 -2.397 -2.750 1.00 92.62 88 ILE A O 1
ATOM 681 N N . GLU A 1 89 ? 6.659 -3.081 -4.794 1.00 90.00 89 GLU A N 1
ATOM 682 C CA . GLU A 1 89 ? 6.742 -4.493 -4.395 1.00 90.00 89 GLU A CA 1
ATOM 683 C C . GLU A 1 89 ? 7.949 -4.764 -3.483 1.00 90.00 89 GLU A C 1
ATOM 685 O O . GLU A 1 89 ? 7.838 -5.522 -2.516 1.00 90.00 89 GLU A O 1
ATOM 690 N N . HIS A 1 90 ? 9.068 -4.072 -3.708 1.00 90.50 90 HIS A N 1
ATOM 691 C CA . HIS A 1 90 ? 10.194 -4.075 -2.778 1.00 90.50 90 HIS A CA 1
ATOM 692 C C . HIS A 1 90 ? 9.803 -3.477 -1.415 1.00 90.50 90 HIS A C 1
ATOM 694 O O . HIS A 1 90 ? 10.113 -4.066 -0.379 1.00 90.50 90 HIS A O 1
ATOM 700 N N . ALA A 1 91 ? 9.051 -2.374 -1.393 1.00 91.44 91 ALA A N 1
ATOM 701 C CA . ALA A 1 91 ? 8.541 -1.774 -0.162 1.00 91.44 91 ALA A CA 1
ATOM 702 C C . ALA A 1 91 ? 7.659 -2.749 0.640 1.00 91.44 91 ALA A C 1
ATOM 704 O O . ALA A 1 91 ? 7.825 -2.877 1.854 1.00 91.44 91 ALA A O 1
ATOM 705 N N . LYS A 1 92 ? 6.777 -3.507 -0.028 1.00 88.00 92 LYS A N 1
ATOM 706 C CA . LYS A 1 92 ? 5.968 -4.566 0.612 1.00 88.00 92 LYS A CA 1
ATOM 707 C C . LYS A 1 92 ? 6.834 -5.644 1.252 1.00 88.00 92 LYS A C 1
ATOM 709 O O . LYS A 1 92 ? 6.576 -6.046 2.382 1.00 88.00 92 LYS A O 1
ATOM 714 N N . LEU A 1 93 ? 7.892 -6.075 0.568 1.00 86.06 93 LEU A N 1
ATOM 715 C CA . LEU A 1 93 ? 8.850 -7.030 1.122 1.00 86.06 93 LEU A CA 1
ATOM 716 C C . LEU A 1 93 ? 9.572 -6.472 2.361 1.00 86.06 93 LEU A C 1
ATOM 718 O O . LEU A 1 93 ? 9.701 -7.176 3.363 1.00 86.06 93 LEU A O 1
ATOM 722 N N . LEU A 1 94 ? 10.015 -5.214 2.327 1.00 86.56 94 LEU A N 1
ATOM 723 C CA . LEU A 1 94 ? 10.638 -4.570 3.488 1.00 86.56 94 LEU A CA 1
ATOM 724 C C . LEU A 1 94 ? 9.675 -4.477 4.675 1.00 86.56 94 LEU A C 1
ATOM 726 O O . LEU A 1 94 ? 10.065 -4.776 5.805 1.00 86.56 94 LEU A O 1
ATOM 730 N N . TYR A 1 95 ? 8.410 -4.142 4.420 1.00 86.12 95 TYR A N 1
ATOM 731 C CA . TYR A 1 95 ? 7.362 -4.115 5.438 1.00 86.12 95 TYR A CA 1
ATOM 732 C C . TYR A 1 95 ? 7.125 -5.499 6.060 1.00 86.12 95 TYR A C 1
ATOM 734 O O . TYR A 1 95 ? 7.104 -5.641 7.287 1.00 86.12 95 TYR A O 1
ATOM 742 N N . ASP A 1 96 ? 7.047 -6.543 5.231 1.00 81.31 96 ASP A N 1
ATOM 743 C CA . ASP A 1 96 ? 6.937 -7.936 5.674 1.00 81.31 96 ASP A CA 1
ATOM 744 C C . ASP A 1 96 ? 8.123 -8.359 6.548 1.00 81.31 96 ASP A C 1
ATOM 746 O O . ASP A 1 96 ? 7.952 -9.141 7.485 1.00 81.31 96 ASP A O 1
ATOM 750 N N . LYS A 1 97 ? 9.319 -7.819 6.290 1.00 79.50 97 LYS A N 1
ATOM 751 C CA . LYS A 1 97 ? 10.531 -8.051 7.093 1.00 79.50 97 LYS A CA 1
ATOM 752 C C . LYS A 1 97 ? 10.650 -7.141 8.319 1.00 79.50 97 LYS A C 1
ATOM 754 O O . LYS A 1 97 ? 11.410 -7.459 9.226 1.00 79.50 97 LYS A O 1
ATOM 759 N N . GLY A 1 98 ? 9.840 -6.090 8.410 1.00 80.00 98 GLY A N 1
ATOM 760 C CA . GLY A 1 98 ? 9.733 -5.219 9.584 1.00 80.00 98 GLY A CA 1
ATOM 761 C C . GLY A 1 98 ? 10.435 -3.889 9.478 1.00 80.00 98 GLY A C 1
ATOM 762 O O . GLY A 1 98 ? 10.441 -3.131 10.441 1.00 80.00 98 GLY A O 1
ATOM 763 N N . PHE A 1 99 ? 10.951 -3.568 8.301 1.00 85.38 99 PHE A N 1
ATOM 764 C CA . PHE A 1 99 ? 11.535 -2.271 8.004 1.00 85.38 99 PHE A CA 1
ATOM 765 C C . PHE A 1 99 ? 10.432 -1.293 7.564 1.00 85.38 99 PHE A C 1
ATOM 767 O O . PHE A 1 99 ? 10.411 -0.831 6.425 1.00 85.38 99 PHE A O 1
ATOM 774 N N . THR A 1 100 ? 9.482 -0.999 8.459 1.00 85.88 100 THR A N 1
ATOM 775 C CA . THR A 1 100 ? 8.273 -0.187 8.193 1.00 85.88 100 THR A CA 1
ATOM 776 C C . THR A 1 100 ? 8.600 1.223 7.699 1.00 85.88 100 THR A C 1
ATOM 778 O O . THR A 1 100 ? 8.063 1.656 6.683 1.00 85.88 100 THR A O 1
ATOM 781 N N . ASN A 1 101 ? 9.543 1.904 8.354 1.00 88.00 101 ASN A N 1
ATOM 782 C CA . ASN A 1 101 ? 9.979 3.251 7.973 1.00 88.00 101 ASN A CA 1
ATOM 783 C C . ASN A 1 101 ? 10.688 3.279 6.609 1.00 88.00 101 ASN A C 1
ATOM 785 O O . ASN A 1 101 ? 10.531 4.224 5.839 1.00 88.00 101 ASN A O 1
ATOM 789 N N . GLN A 1 102 ? 11.441 2.227 6.271 1.00 90.62 102 GLN A N 1
ATOM 790 C CA . GLN A 1 102 ? 12.081 2.119 4.958 1.00 90.62 102 GLN A CA 1
ATOM 791 C C . GLN A 1 102 ? 11.061 1.801 3.859 1.00 90.62 102 GLN A C 1
ATOM 793 O O . GLN A 1 102 ? 11.154 2.344 2.761 1.00 90.62 102 GLN A O 1
ATOM 798 N N . ALA A 1 103 ? 10.060 0.971 4.163 1.00 90.88 103 ALA A N 1
ATOM 799 C CA . ALA A 1 103 ? 8.949 0.702 3.259 1.00 90.88 103 ALA A CA 1
ATOM 800 C C . ALA A 1 103 ? 8.152 1.976 2.942 1.00 90.88 103 ALA A C 1
ATOM 802 O O . ALA A 1 103 ? 7.853 2.216 1.776 1.00 90.88 103 ALA A O 1
ATOM 803 N N . LEU A 1 104 ? 7.865 2.817 3.945 1.00 93.62 104 LEU A N 1
ATOM 804 C CA . LEU A 1 104 ? 7.168 4.090 3.735 1.00 93.62 104 LEU A CA 1
ATOM 805 C C . LEU A 1 104 ? 7.933 5.007 2.768 1.00 93.62 104 LEU A C 1
ATOM 807 O O . LEU A 1 104 ? 7.345 5.493 1.808 1.00 93.62 104 LEU A O 1
ATOM 811 N N . ARG A 1 105 ? 9.252 5.159 2.947 1.00 94.56 105 ARG A N 1
ATOM 812 C CA . ARG A 1 105 ? 10.091 5.971 2.046 1.00 94.56 105 ARG A CA 1
ATOM 813 C C . ARG A 1 105 ? 10.047 5.484 0.597 1.00 94.56 105 ARG A C 1
ATOM 815 O O . ARG A 1 105 ? 9.832 6.274 -0.313 1.00 94.56 105 ARG A O 1
ATOM 822 N N . LEU A 1 106 ? 10.183 4.175 0.375 1.00 93.50 106 LEU A N 1
ATOM 823 C CA . LEU A 1 106 ? 10.079 3.608 -0.976 1.00 93.50 106 LEU A CA 1
ATOM 824 C C . LEU A 1 106 ? 8.676 3.788 -1.578 1.00 93.50 106 LEU A C 1
ATOM 826 O O . LEU A 1 106 ? 8.535 3.935 -2.793 1.00 93.50 106 LEU A O 1
ATOM 830 N N . MET A 1 107 ? 7.628 3.779 -0.749 1.00 94.75 107 MET A N 1
ATOM 831 C CA . MET A 1 107 ? 6.279 4.095 -1.213 1.00 94.75 107 MET A CA 1
ATOM 832 C C . MET A 1 107 ? 6.172 5.548 -1.672 1.00 94.75 107 MET A C 1
ATOM 834 O O . MET A 1 107 ? 5.621 5.784 -2.744 1.00 94.75 107 MET A O 1
ATOM 838 N N . GLU A 1 108 ? 6.724 6.500 -0.920 1.00 94.25 108 GLU A N 1
ATOM 839 C CA . GLU A 1 108 ? 6.733 7.927 -1.277 1.00 94.25 108 GLU A CA 1
ATOM 840 C C . GLU A 1 108 ? 7.456 8.195 -2.608 1.00 94.25 108 GLU A C 1
ATOM 842 O O . GLU A 1 108 ? 7.006 9.030 -3.391 1.00 94.25 108 GLU A O 1
ATOM 847 N N . GLU A 1 109 ? 8.511 7.434 -2.918 1.00 92.81 109 GLU A N 1
ATOM 848 C CA . GLU A 1 109 ? 9.241 7.525 -4.192 1.00 92.81 109 GLU A CA 1
ATOM 849 C C . GLU A 1 109 ? 8.410 7.068 -5.406 1.00 92.81 109 GLU A C 1
ATOM 851 O O . GLU A 1 109 ? 8.553 7.606 -6.506 1.00 92.81 109 GLU A O 1
ATOM 856 N N . GLY A 1 110 ? 7.559 6.049 -5.238 1.00 90.81 110 GLY A N 1
ATOM 857 C CA . GLY A 1 110 ? 6.891 5.369 -6.356 1.00 90.81 110 GLY A CA 1
ATOM 858 C C . GLY A 1 110 ? 5.395 5.648 -6.508 1.00 90.81 110 GLY A C 1
ATOM 859 O O . GLY A 1 110 ? 4.845 5.471 -7.601 1.00 90.81 110 GLY A O 1
ATOM 860 N N . ILE A 1 111 ? 4.713 6.060 -5.437 1.00 94.62 111 ILE A N 1
ATOM 861 C CA . ILE A 1 111 ? 3.247 6.068 -5.387 1.00 94.62 111 ILE A CA 1
ATOM 862 C C . ILE A 1 111 ? 2.619 7.032 -6.390 1.00 94.62 111 ILE A C 1
ATOM 864 O O . ILE A 1 111 ? 1.650 6.659 -7.045 1.00 94.62 111 ILE A O 1
ATOM 868 N N . VAL A 1 112 ? 3.176 8.231 -6.574 1.00 95.75 112 VAL A N 1
ATOM 869 C CA . VAL A 1 112 ? 2.606 9.246 -7.478 1.00 95.75 112 VAL A CA 1
ATOM 870 C C . VAL A 1 112 ? 2.544 8.728 -8.915 1.00 95.75 112 VAL A C 1
ATOM 872 O O . VAL A 1 112 ? 1.509 8.838 -9.569 1.00 95.75 112 VAL A O 1
ATOM 875 N N . THR A 1 113 ? 3.611 8.083 -9.387 1.00 95.25 113 THR A N 1
ATOM 876 C CA . THR A 1 113 ? 3.672 7.501 -10.735 1.00 95.25 113 THR A CA 1
ATOM 877 C C . THR A 1 113 ? 2.643 6.386 -10.915 1.00 95.25 113 THR A C 1
ATOM 879 O O . THR A 1 113 ? 1.991 6.301 -11.958 1.00 95.25 113 THR A O 1
ATOM 882 N N . VAL A 1 114 ? 2.461 5.536 -9.900 1.00 95.25 114 VAL A N 1
ATOM 883 C CA . VAL A 1 114 ? 1.464 4.454 -9.944 1.00 95.25 114 VAL A CA 1
ATOM 884 C C . VAL A 1 114 ? 0.042 5.007 -9.872 1.00 95.25 114 VAL A C 1
ATOM 886 O O . VAL A 1 114 ? -0.830 4.518 -10.587 1.00 95.25 114 VAL A O 1
ATOM 889 N N . LEU A 1 115 ? -0.194 6.065 -9.097 1.00 94.69 115 LEU A N 1
ATOM 890 C CA . LEU A 1 115 ? -1.475 6.770 -9.070 1.00 94.69 115 LEU A CA 1
ATOM 891 C C . LEU A 1 115 ? -1.791 7.454 -10.406 1.00 94.69 115 LEU A C 1
ATOM 893 O O . LEU A 1 115 ? -2.940 7.433 -10.832 1.00 94.69 115 LEU A O 1
ATOM 897 N N . ALA A 1 116 ? -0.793 8.004 -11.096 1.00 95.38 116 ALA A N 1
ATOM 898 C CA . ALA A 1 116 ? -0.986 8.689 -12.372 1.00 95.38 116 ALA A CA 1
ATOM 899 C C . ALA A 1 116 ? -1.219 7.732 -13.555 1.00 95.38 116 ALA A C 1
ATOM 901 O O . ALA A 1 116 ? -2.019 8.033 -14.439 1.00 95.38 116 ALA A O 1
ATOM 902 N N . HIS A 1 117 ? -0.521 6.592 -13.587 1.00 92.75 117 HIS A N 1
ATOM 903 C CA . HIS A 1 117 ? -0.446 5.742 -14.786 1.00 92.75 117 HIS A CA 1
ATOM 904 C C . HIS A 1 117 ? -0.877 4.284 -14.576 1.00 92.75 117 HIS A C 1
ATOM 906 O O . HIS A 1 117 ? -0.929 3.520 -15.540 1.00 92.75 117 HIS A O 1
ATOM 912 N N . GLY A 1 118 ? -1.156 3.872 -13.339 1.00 91.19 118 GLY A N 1
ATOM 913 C CA . GLY A 1 118 ? -1.554 2.504 -13.018 1.00 91.19 118 GLY A CA 1
ATOM 914 C C . GLY A 1 118 ? -3.005 2.184 -13.357 1.00 91.19 118 GLY A C 1
ATOM 915 O O . GLY A 1 118 ? -3.840 3.062 -13.561 1.00 91.19 118 GLY A O 1
ATOM 916 N N . THR A 1 119 ? -3.323 0.890 -13.378 1.00 93.62 119 THR A N 1
ATOM 917 C CA . THR A 1 119 ? -4.719 0.441 -13.458 1.00 93.62 119 THR A CA 1
ATOM 918 C C . THR A 1 119 ? -5.465 0.807 -12.174 1.00 93.62 119 THR A C 1
ATOM 920 O O . THR A 1 119 ? -4.846 0.955 -11.121 1.00 93.62 119 THR A O 1
ATOM 923 N N . SER A 1 120 ? -6.801 0.878 -12.201 1.00 93.81 120 SER A N 1
ATOM 924 C CA . SER A 1 120 ? -7.581 1.162 -10.983 1.00 93.81 120 SER A CA 1
ATOM 925 C C . SER A 1 120 ? -7.287 0.186 -9.839 1.00 93.81 120 SER A C 1
ATOM 927 O O . SER A 1 120 ? -7.348 0.567 -8.672 1.00 93.81 120 SER A O 1
ATOM 929 N N . TYR A 1 121 ? -6.930 -1.061 -10.166 1.00 93.31 121 TYR A N 1
ATOM 930 C CA . TYR A 1 121 ? -6.492 -2.041 -9.178 1.00 93.31 121 TYR A CA 1
ATOM 931 C C . TYR A 1 121 ? -5.124 -1.683 -8.582 1.00 93.31 121 TYR A C 1
ATOM 933 O O . TYR A 1 121 ? -4.979 -1.676 -7.360 1.00 93.31 121 TYR A O 1
ATOM 941 N N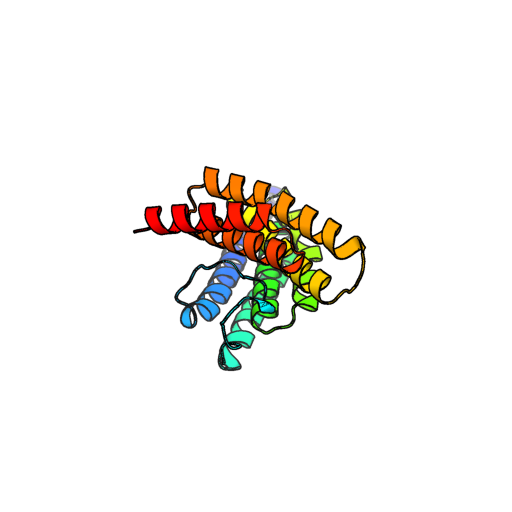 . ASP A 1 122 ? -4.134 -1.357 -9.418 1.00 92.62 122 ASP A N 1
ATOM 942 C CA . ASP A 1 122 ? -2.789 -0.995 -8.950 1.00 92.62 122 ASP A CA 1
ATOM 943 C C . ASP A 1 122 ? -2.815 0.284 -8.118 1.00 92.62 122 ASP A C 1
ATOM 945 O O . ASP A 1 122 ? -2.215 0.327 -7.048 1.00 92.62 122 ASP A O 1
ATOM 949 N N . GLN A 1 123 ? -3.566 1.291 -8.571 1.00 95.25 123 GLN A N 1
ATOM 950 C CA . GLN A 1 123 ? -3.768 2.554 -7.864 1.00 95.25 123 GLN A CA 1
ATOM 951 C C . GLN A 1 123 ? -4.352 2.308 -6.467 1.00 95.25 123 GLN A C 1
ATOM 953 O O . GLN A 1 123 ? -3.783 2.749 -5.469 1.00 95.25 123 GLN A O 1
ATOM 958 N N . ALA A 1 124 ? -5.454 1.554 -6.378 1.00 95.06 124 ALA A N 1
ATOM 959 C CA . ALA A 1 124 ? -6.096 1.243 -5.104 1.00 95.06 124 ALA A CA 1
ATOM 960 C C . ALA A 1 124 ? -5.204 0.377 -4.203 1.00 95.06 124 ALA A C 1
ATOM 962 O O . ALA A 1 124 ? -5.134 0.604 -2.995 1.00 95.06 124 ALA A O 1
ATOM 963 N N . SER A 1 125 ? -4.488 -0.596 -4.773 1.00 92.50 125 SER A N 1
ATOM 964 C CA . SER A 1 125 ? -3.586 -1.460 -4.012 1.00 92.50 125 SER A CA 1
ATOM 965 C C . SER A 1 125 ? -2.354 -0.718 -3.498 1.00 92.50 125 SER A C 1
ATOM 967 O O . SER A 1 125 ? -1.901 -1.026 -2.394 1.00 92.50 125 SER A O 1
ATOM 969 N N . ALA A 1 126 ? -1.792 0.201 -4.281 1.00 94.12 126 ALA A N 1
ATOM 970 C CA . ALA A 1 126 ? -0.661 1.029 -3.883 1.00 94.12 126 ALA A CA 1
ATOM 971 C C . ALA A 1 126 ? -1.079 2.023 -2.798 1.00 94.12 126 ALA A C 1
ATOM 973 O O . ALA A 1 126 ? -0.431 2.088 -1.756 1.00 94.12 126 ALA A O 1
ATOM 974 N N . LEU A 1 127 ? -2.203 2.720 -3.002 1.00 96.00 127 LEU A N 1
ATOM 975 C CA . LEU A 1 127 ? -2.733 3.676 -2.033 1.00 96.00 127 LEU A CA 1
ATOM 976 C C . LEU A 1 127 ? -3.067 3.007 -0.703 1.00 96.00 127 LEU A C 1
ATOM 978 O O . LEU A 1 127 ? -2.676 3.504 0.345 1.00 96.00 127 LEU A O 1
ATOM 982 N N . TYR A 1 128 ? -3.722 1.846 -0.733 1.00 95.12 128 TYR A N 1
ATOM 983 C CA . TYR A 1 128 ? -3.969 1.079 0.482 1.00 95.12 128 TYR A CA 1
ATOM 984 C C . TYR A 1 128 ? -2.677 0.781 1.249 1.00 95.12 128 TYR A C 1
ATOM 986 O O . TYR A 1 128 ? -2.614 0.973 2.459 1.00 95.12 128 TYR A O 1
ATOM 994 N N . PHE A 1 129 ? -1.650 0.281 0.555 1.00 93.81 129 PHE A N 1
ATOM 995 C CA . PHE A 1 129 ? -0.417 -0.117 1.222 1.00 93.81 129 PHE A CA 1
ATOM 996 C C . PHE A 1 129 ? 0.337 1.089 1.791 1.00 93.81 129 PHE A C 1
ATOM 998 O O . PHE A 1 129 ? 0.863 1.006 2.896 1.00 93.81 129 PHE A O 1
ATOM 1005 N N . TYR A 1 130 ? 0.308 2.224 1.093 1.00 95.31 130 TYR A N 1
ATOM 1006 C CA . TYR A 1 130 ? 0.820 3.483 1.624 1.00 95.31 130 TYR A CA 1
ATOM 1007 C C . TYR A 1 130 ? 0.106 3.887 2.916 1.00 95.31 130 TYR A C 1
ATOM 1009 O O . TYR A 1 130 ? 0.780 4.134 3.909 1.00 95.31 130 TYR A O 1
ATOM 1017 N N . LEU A 1 131 ? -1.231 3.837 2.951 1.00 94.81 131 LEU A N 1
ATOM 1018 C CA . LEU A 1 131 ? -2.011 4.148 4.157 1.00 94.81 131 LEU A CA 1
ATOM 1019 C C . LEU A 1 131 ? -1.694 3.199 5.321 1.00 94.81 131 LEU A C 1
ATOM 1021 O O . LEU A 1 131 ? -1.709 3.612 6.476 1.00 94.81 131 LEU A O 1
ATOM 1025 N N . VAL A 1 132 ? -1.374 1.931 5.041 1.00 93.06 132 VAL A N 1
ATOM 1026 C CA . VAL A 1 132 ? -0.881 0.998 6.067 1.00 93.06 132 VAL A CA 1
ATOM 1027 C C . VAL A 1 132 ? 0.469 1.460 6.613 1.00 93.06 132 VAL A C 1
ATOM 1029 O O . VAL A 1 132 ? 0.649 1.502 7.830 1.00 93.06 132 VAL A O 1
ATOM 1032 N N . CYS A 1 133 ? 1.424 1.801 5.747 1.00 92.56 133 CYS A N 1
ATOM 1033 C CA . CYS A 1 133 ? 2.734 2.297 6.169 1.00 92.56 133 CYS A CA 1
ATOM 1034 C C . CYS A 1 133 ? 2.619 3.606 6.967 1.00 92.56 133 CYS A C 1
ATOM 1036 O O . CYS A 1 133 ? 3.217 3.718 8.037 1.00 92.56 133 CYS A O 1
ATOM 1038 N N . GLU A 1 134 ? 1.807 4.547 6.491 1.00 92.69 134 GLU A N 1
ATOM 1039 C CA . GLU A 1 134 ? 1.531 5.829 7.142 1.00 92.69 134 GLU A CA 1
ATOM 1040 C C . GLU A 1 134 ? 0.893 5.625 8.523 1.00 92.69 134 GLU A C 1
ATOM 1042 O O . GLU A 1 134 ? 1.361 6.178 9.517 1.00 92.69 134 GLU A O 1
ATOM 1047 N N . ALA A 1 135 ? -0.105 4.744 8.626 1.00 91.12 135 ALA A N 1
ATOM 1048 C CA . ALA A 1 135 ? -0.741 4.429 9.897 1.00 91.12 135 ALA A CA 1
ATOM 1049 C C . ALA A 1 135 ? 0.230 3.820 10.922 1.00 91.12 135 ALA A C 1
ATOM 1051 O O . ALA A 1 135 ? 0.162 4.171 12.099 1.00 91.12 135 ALA A O 1
ATOM 1052 N N . ASN A 1 136 ? 1.152 2.942 10.500 1.00 89.06 136 ASN A N 1
ATOM 1053 C CA . ASN A 1 136 ? 2.196 2.431 11.401 1.00 89.06 136 ASN A CA 1
ATOM 1054 C C . ASN A 1 136 ? 3.123 3.565 11.874 1.00 89.06 136 ASN A C 1
ATOM 1056 O O . ASN A 1 136 ? 3.464 3.611 13.050 1.00 89.06 136 ASN A O 1
ATOM 1060 N N . SER A 1 137 ? 3.498 4.490 10.986 1.00 88.06 137 SER A N 1
ATOM 1061 C CA . SER A 1 137 ? 4.350 5.632 11.344 1.00 88.06 137 SER A CA 1
ATOM 1062 C C . SER A 1 137 ? 3.663 6.577 12.342 1.00 88.06 137 SER A C 1
ATOM 1064 O O . SER A 1 137 ? 4.269 7.011 13.323 1.00 88.06 137 SER A O 1
ATOM 1066 N N . ILE A 1 138 ? 2.363 6.831 12.169 1.00 87.69 138 ILE A N 1
ATOM 1067 C CA . ILE A 1 138 ? 1.573 7.649 13.102 1.00 87.69 138 ILE A CA 1
ATOM 1068 C C . ILE A 1 138 ? 1.446 6.976 14.474 1.00 87.69 138 ILE A C 1
ATOM 1070 O O . ILE A 1 138 ? 1.445 7.669 15.488 1.00 87.69 138 ILE A O 1
ATOM 1074 N N . GLN A 1 139 ? 1.368 5.644 14.540 1.00 77.69 139 GLN A N 1
ATOM 1075 C CA . GLN A 1 139 ? 1.326 4.919 15.816 1.00 77.69 139 GLN A CA 1
ATOM 1076 C C . GLN A 1 139 ? 2.607 5.061 16.642 1.00 77.69 139 GLN A C 1
ATOM 1078 O O . GLN A 1 139 ? 2.537 5.019 17.869 1.00 77.69 139 GLN A O 1
ATOM 1083 N N . GLU A 1 140 ? 3.757 5.257 15.996 1.00 73.81 140 GLU A N 1
ATOM 1084 C CA . GLU A 1 140 ? 5.023 5.552 16.679 1.00 73.81 140 GLU A CA 1
ATOM 1085 C C . GLU A 1 140 ? 5.036 6.975 17.279 1.00 73.81 140 GLU A C 1
ATOM 1087 O O . GLU A 1 140 ? 5.879 7.290 18.120 1.00 73.81 140 GLU A O 1
ATOM 1092 N N . THR A 1 141 ? 4.078 7.829 16.901 1.00 74.38 141 THR A N 1
ATOM 1093 C CA . THR A 1 141 ? 3.997 9.232 17.319 1.00 74.38 141 THR A CA 1
ATOM 1094 C C . THR A 1 141 ? 2.913 9.439 18.383 1.00 74.38 141 THR A C 1
ATOM 1096 O O . THR A 1 141 ? 1.747 9.103 18.190 1.00 74.38 141 THR A O 1
ATOM 1099 N N . ASN A 1 142 ? 3.262 10.069 19.509 1.00 66.81 142 ASN A N 1
ATOM 1100 C CA . ASN A 1 142 ? 2.293 10.470 20.536 1.00 66.81 142 ASN A CA 1
ATOM 1101 C C . ASN A 1 142 ? 1.921 11.949 20.370 1.00 66.81 142 ASN A C 1
ATOM 1103 O O . ASN A 1 142 ? 2.801 12.807 20.354 1.00 66.81 142 ASN A O 1
ATOM 1107 N N . GLY A 1 143 ? 0.626 12.270 20.283 1.00 73.25 143 GLY A N 1
ATOM 1108 C CA . GLY A 1 143 ? 0.180 13.665 20.254 1.00 73.25 143 GLY A CA 1
ATOM 1109 C C . GLY A 1 143 ? -1.312 13.864 19.972 1.00 73.25 143 GLY A C 1
ATOM 1110 O O . GLY A 1 143 ? -1.976 12.952 19.478 1.00 73.25 143 GLY A O 1
ATOM 1111 N N . PRO A 1 144 ? -1.851 15.066 20.250 1.00 70.19 144 PRO A N 1
ATOM 1112 C CA . PRO A 1 144 ? -3.264 15.388 20.034 1.00 70.19 144 PRO A CA 1
ATOM 1113 C C . PRO A 1 144 ? -3.673 15.318 18.553 1.00 70.19 144 PRO A C 1
ATOM 1115 O O . PRO A 1 144 ? -4.798 14.938 18.250 1.00 70.19 144 PRO A O 1
ATOM 1118 N N . MET A 1 145 ? -2.742 15.582 17.628 1.00 82.62 145 MET A N 1
ATOM 1119 C CA . MET A 1 145 ? -2.983 15.506 16.178 1.00 82.62 145 MET A CA 1
ATOM 1120 C C . MET A 1 145 ? -3.103 14.068 15.647 1.00 82.62 145 MET A C 1
ATOM 1122 O O . MET A 1 145 ? -3.512 13.866 14.506 1.00 82.62 145 MET A O 1
ATOM 1126 N N . ARG A 1 146 ? -2.771 13.056 16.464 1.00 87.50 146 ARG A N 1
ATOM 1127 C CA . ARG A 1 146 ? -2.844 11.641 16.071 1.00 87.50 146 ARG A CA 1
ATOM 1128 C C . ARG A 1 146 ? -4.264 11.231 15.696 1.00 87.50 146 ARG A C 1
ATOM 1130 O O . ARG A 1 146 ? -4.443 10.491 14.737 1.00 87.50 146 ARG A O 1
ATOM 1137 N N . VAL A 1 147 ? -5.264 11.707 16.439 1.00 89.31 147 VAL A N 1
ATOM 1138 C CA . VAL A 1 147 ? -6.668 11.357 16.179 1.00 89.31 147 VAL A CA 1
ATOM 1139 C C . VAL A 1 147 ? -7.094 11.867 14.805 1.00 89.31 147 VAL A C 1
ATOM 1141 O O . VAL A 1 147 ? -7.644 11.100 14.021 1.00 89.31 147 VAL A O 1
ATOM 1144 N N . ASP A 1 148 ? -6.782 13.122 14.485 1.00 90.50 148 ASP A N 1
ATOM 1145 C CA . ASP A 1 148 ? -7.147 13.725 13.201 1.00 90.50 148 ASP A CA 1
ATOM 1146 C C . ASP A 1 148 ? -6.433 13.040 12.030 1.00 90.50 148 ASP A C 1
ATOM 1148 O O . ASP A 1 148 ? -7.068 12.710 11.028 1.00 90.50 148 ASP A O 1
ATOM 1152 N N . ALA A 1 149 ? -5.138 12.742 12.183 1.00 91.56 149 ALA A N 1
ATOM 1153 C CA . ALA A 1 149 ? -4.359 12.029 11.172 1.00 91.56 149 ALA A CA 1
ATOM 1154 C C . ALA A 1 149 ? -4.919 10.620 10.902 1.00 91.56 149 ALA A C 1
ATOM 1156 O O . ALA A 1 149 ? -5.137 10.239 9.751 1.00 91.56 149 ALA A O 1
ATOM 1157 N N . VAL A 1 150 ? -5.241 9.865 11.958 1.00 92.44 150 VAL A N 1
ATOM 1158 C CA . VAL A 1 150 ? -5.868 8.539 11.830 1.00 92.44 150 VAL A CA 1
ATOM 1159 C C . VAL A 1 150 ? -7.235 8.635 11.149 1.00 92.44 150 VAL A C 1
ATOM 1161 O O . VAL A 1 150 ? -7.558 7.806 10.296 1.00 92.44 150 VAL A O 1
ATOM 1164 N N . MET A 1 151 ? -8.043 9.644 11.473 1.00 93.31 151 MET A N 1
ATOM 1165 C CA . MET A 1 151 ? -9.360 9.803 10.854 1.00 93.31 151 MET A CA 1
ATOM 1166 C C . MET A 1 151 ? -9.278 10.194 9.372 1.00 93.31 151 MET A C 1
ATOM 1168 O O . MET A 1 151 ? -10.115 9.737 8.586 1.00 93.31 151 MET A O 1
ATOM 1172 N N . GLU A 1 152 ? -8.266 10.956 8.948 1.00 94.50 152 GLU A N 1
ATOM 1173 C CA . GLU A 1 152 ? -8.042 11.227 7.520 1.00 94.50 152 GLU A CA 1
ATOM 1174 C C . GLU A 1 152 ? -7.604 9.959 6.765 1.00 94.50 152 GLU A C 1
ATOM 1176 O O . GLU A 1 152 ? -8.070 9.717 5.644 1.00 94.50 152 GLU A O 1
ATOM 1181 N N . ILE A 1 153 ? -6.818 9.079 7.399 1.00 95.31 153 ILE A N 1
ATOM 1182 C CA . ILE A 1 153 ? -6.519 7.744 6.857 1.00 95.31 153 ILE A CA 1
ATOM 1183 C C . ILE A 1 153 ? -7.802 6.923 6.706 1.00 95.31 153 ILE A C 1
ATOM 1185 O O . ILE A 1 153 ? -8.062 6.392 5.626 1.00 95.31 153 ILE A O 1
ATOM 1189 N N . VAL A 1 154 ? -8.644 6.846 7.743 1.00 95.25 154 VAL A N 1
ATOM 1190 C CA . VAL A 1 154 ? -9.918 6.097 7.711 1.00 95.25 154 VAL A CA 1
ATOM 1191 C C . VAL A 1 154 ? -10.832 6.583 6.583 1.00 95.25 154 VAL A C 1
ATOM 1193 O O . VAL A 1 154 ? -11.457 5.775 5.889 1.00 95.25 154 VAL A O 1
ATOM 1196 N N . LYS A 1 155 ? -10.888 7.897 6.362 1.00 95.62 155 LYS A N 1
ATOM 1197 C CA . LYS A 1 155 ? -11.648 8.520 5.273 1.00 95.62 155 LYS A CA 1
ATOM 1198 C C . LYS A 1 155 ? -11.051 8.215 3.899 1.00 95.62 155 LYS A C 1
ATOM 1200 O O . LYS A 1 155 ? -11.794 7.956 2.952 1.00 95.62 155 LYS A O 1
ATOM 1205 N N . THR A 1 156 ? -9.727 8.212 3.771 1.00 96.12 156 THR A N 1
ATOM 1206 C CA . THR A 1 156 ? -9.060 7.846 2.513 1.00 96.12 156 THR A CA 1
ATOM 1207 C C . THR A 1 156 ? -9.244 6.359 2.204 1.00 96.12 156 THR A C 1
ATOM 1209 O O . THR A 1 156 ? -9.507 6.002 1.053 1.00 96.12 156 THR A O 1
ATOM 1212 N N . LEU A 1 157 ? -9.232 5.497 3.226 1.00 96.12 157 LEU A N 1
ATOM 1213 C CA . LEU A 1 157 ? -9.563 4.074 3.110 1.00 96.12 157 LEU A CA 1
ATOM 1214 C C . LEU A 1 157 ? -10.979 3.845 2.562 1.00 96.12 157 LEU A C 1
ATOM 1216 O O . LEU A 1 157 ? -11.174 2.899 1.803 1.00 96.12 157 LEU A O 1
ATOM 1220 N N . GLU A 1 158 ? -11.944 4.726 2.845 1.00 95.81 158 GLU A N 1
ATOM 1221 C CA . GLU A 1 158 ? -13.291 4.631 2.263 1.00 95.81 158 GLU A CA 1
ATOM 1222 C C . GLU A 1 158 ? -13.262 4.770 0.731 1.00 95.81 158 GLU A C 1
ATOM 1224 O O . GLU A 1 158 ? -13.863 3.971 0.016 1.00 95.81 158 GLU A O 1
ATOM 1229 N N . ARG A 1 159 ? -12.466 5.709 0.202 1.00 95.19 159 ARG A N 1
ATOM 1230 C CA . ARG A 1 159 ? -12.300 5.900 -1.254 1.00 95.19 159 ARG A CA 1
ATOM 1231 C C . ARG A 1 159 ? -11.633 4.694 -1.919 1.00 95.19 159 ARG A C 1
ATOM 1233 O O . ARG A 1 159 ? -11.984 4.296 -3.036 1.00 95.19 159 ARG A O 1
ATOM 1240 N N . VAL A 1 160 ? -10.658 4.103 -1.232 1.00 96.38 160 VAL A N 1
ATOM 1241 C CA . VAL A 1 160 ? -9.995 2.871 -1.677 1.00 96.38 160 VAL A CA 1
ATOM 1242 C C . VAL A 1 160 ? -10.996 1.712 -1.684 1.00 96.38 160 VAL A C 1
ATOM 1244 O O . VAL A 1 160 ? -11.076 0.972 -2.668 1.00 96.38 160 VAL A O 1
ATOM 1247 N N . LYS A 1 161 ? -11.814 1.595 -0.631 1.00 95.62 161 LYS A N 1
ATOM 1248 C CA . LYS A 1 161 ? -12.880 0.594 -0.512 1.00 95.62 161 LYS A CA 1
ATOM 1249 C C . LYS A 1 161 ? -13.876 0.700 -1.662 1.00 95.62 161 LYS A C 1
ATOM 1251 O O . LYS A 1 161 ? -14.178 -0.317 -2.278 1.00 95.62 161 LYS A O 1
ATOM 1256 N N . ASP A 1 162 ? -14.325 1.904 -2.006 1.00 95.81 162 ASP A N 1
ATOM 1257 C CA . ASP A 1 162 ? -15.249 2.136 -3.124 1.00 95.81 162 ASP A CA 1
ATOM 1258 C C . ASP A 1 162 ? -14.652 1.732 -4.475 1.00 95.81 162 ASP A C 1
ATOM 1260 O O . ASP A 1 162 ? -15.346 1.234 -5.366 1.00 95.81 162 ASP A O 1
ATOM 1264 N N . THR A 1 163 ? -13.339 1.883 -4.636 1.00 95.00 163 THR A N 1
ATOM 1265 C CA . THR A 1 163 ? -12.644 1.403 -5.834 1.00 95.00 163 THR A CA 1
ATOM 1266 C C . THR A 1 163 ? -12.642 -0.122 -5.898 1.00 95.00 163 THR A C 1
ATOM 1268 O O . THR A 1 163 ? -13.011 -0.677 -6.930 1.00 95.00 163 THR A O 1
ATOM 1271 N N . PHE A 1 164 ? -12.350 -0.819 -4.798 1.00 93.94 164 PHE A N 1
ATOM 1272 C CA . PHE A 1 164 ? -12.439 -2.284 -4.772 1.00 93.94 164 PHE A CA 1
ATOM 1273 C C . PHE A 1 164 ? -13.873 -2.822 -4.849 1.00 93.94 164 PHE A C 1
ATOM 1275 O O . PHE A 1 164 ? -14.071 -3.885 -5.436 1.00 93.94 164 PHE A O 1
ATOM 1282 N N . LYS A 1 165 ? -14.871 -2.086 -4.339 1.00 93.94 165 LYS A N 1
ATOM 1283 C CA . LYS A 1 165 ? -16.303 -2.377 -4.537 1.00 93.94 165 LYS A CA 1
ATOM 1284 C C . LYS A 1 165 ? -16.657 -2.381 -6.022 1.00 93.94 165 LYS A C 1
ATOM 1286 O O . LYS A 1 165 ? -17.223 -3.358 -6.500 1.00 93.94 165 LYS A O 1
ATOM 1291 N N . ARG A 1 166 ? -16.251 -1.347 -6.769 1.00 94.56 166 ARG A N 1
ATOM 1292 C CA . ARG A 1 166 ? -16.457 -1.274 -8.230 1.00 94.56 166 ARG A CA 1
ATOM 1293 C C . ARG A 1 166 ? -15.736 -2.387 -8.993 1.00 94.56 166 ARG A C 1
ATOM 1295 O O . ARG A 1 166 ? -16.251 -2.857 -9.998 1.00 94.56 166 ARG A O 1
ATOM 1302 N N . LEU A 1 167 ? -14.567 -2.809 -8.513 1.00 92.38 167 LEU A N 1
ATOM 1303 C CA . LEU A 1 167 ? -13.789 -3.903 -9.103 1.00 92.38 167 LEU A CA 1
ATOM 1304 C C . LEU A 1 167 ? -14.262 -5.305 -8.669 1.00 92.38 167 LEU A C 1
ATOM 1306 O O . LEU A 1 167 ? -13.718 -6.294 -9.150 1.00 92.38 167 LEU A O 1
ATOM 1310 N N . GLY A 1 168 ? -15.228 -5.414 -7.751 1.00 88.44 168 GLY A N 1
ATOM 1311 C CA . GLY A 1 168 ? -15.738 -6.697 -7.254 1.00 88.44 168 GLY A CA 1
ATOM 1312 C C . GLY A 1 168 ? -14.751 -7.491 -6.388 1.00 88.44 168 GLY A C 1
ATOM 1313 O O . GLY A 1 168 ? -14.894 -8.703 -6.240 1.00 88.44 168 GLY A O 1
ATOM 1314 N N . VAL A 1 169 ? -13.733 -6.847 -5.807 1.00 87.81 169 VAL A N 1
ATOM 1315 C CA . VAL A 1 169 ? -12.649 -7.542 -5.090 1.00 87.81 169 VAL A CA 1
ATOM 1316 C C . VAL A 1 169 ? -12.944 -7.638 -3.586 1.00 87.81 169 VAL A C 1
ATOM 1318 O O . VAL A 1 169 ? -12.354 -6.929 -2.768 1.00 87.81 169 VAL A O 1
ATOM 1321 N N . VAL A 1 170 ? -13.856 -8.539 -3.209 1.00 87.06 170 VAL A N 1
ATOM 1322 C CA . VAL A 1 170 ? -14.426 -8.643 -1.845 1.00 87.06 170 VAL A CA 1
ATOM 1323 C C . VAL A 1 170 ? -13.375 -8.819 -0.741 1.00 87.06 170 VAL A C 1
ATOM 1325 O O . VAL A 1 170 ? -13.412 -8.109 0.262 1.00 87.06 170 VAL A O 1
ATOM 1328 N N . HIS A 1 171 ? -12.372 -9.676 -0.941 1.00 83.62 171 HIS A N 1
ATOM 1329 C CA . HIS A 1 171 ? -11.330 -9.921 0.068 1.00 83.62 171 HIS A CA 1
ATOM 1330 C C . HIS A 1 171 ? -10.486 -8.669 0.403 1.00 83.62 171 HIS A C 1
ATOM 1332 O O . HIS A 1 171 ? -9.978 -8.521 1.520 1.00 83.62 171 HIS A O 1
ATOM 1338 N N . LYS A 1 172 ? -10.332 -7.737 -0.551 1.00 87.62 172 LYS A N 1
ATOM 1339 C CA . LYS A 1 172 ? -9.646 -6.452 -0.325 1.00 87.62 172 LYS A CA 1
ATOM 1340 C C . LYS A 1 172 ? -10.525 -5.514 0.501 1.00 87.62 172 LYS A C 1
ATOM 1342 O O . LYS A 1 172 ? -10.029 -4.886 1.429 1.00 87.62 172 LYS A O 1
ATOM 1347 N N . ILE A 1 173 ? -11.832 -5.493 0.229 1.00 91.06 173 ILE A N 1
ATOM 1348 C CA . ILE A 1 173 ? -12.823 -4.730 1.005 1.00 91.06 173 ILE A CA 1
ATOM 1349 C C . ILE A 1 173 ? -12.821 -5.200 2.463 1.00 91.06 173 ILE A C 1
ATOM 1351 O O . ILE A 1 173 ? -12.724 -4.371 3.359 1.00 91.06 173 ILE A O 1
ATOM 1355 N N . GLN A 1 174 ? -12.835 -6.514 2.707 1.00 88.69 174 GLN A N 1
ATOM 1356 C CA . GLN A 1 174 ? -12.725 -7.073 4.061 1.00 88.69 174 GLN A CA 1
ATOM 1357 C C . GLN A 1 174 ? -11.456 -6.601 4.780 1.00 88.69 174 GLN A C 1
ATOM 1359 O O . GLN A 1 174 ? -11.524 -6.177 5.931 1.00 88.69 174 GLN A O 1
ATOM 1364 N N . SER A 1 175 ? -10.307 -6.625 4.093 1.00 89.12 175 SER A N 1
ATOM 1365 C CA . SER A 1 175 ? -9.030 -6.168 4.663 1.00 89.12 175 SER A CA 1
ATOM 1366 C C . SER A 1 175 ? -9.075 -4.680 5.039 1.00 89.12 175 SER A C 1
ATOM 1368 O O . SER A 1 175 ? -8.594 -4.293 6.101 1.00 89.12 175 SER A O 1
ATOM 1370 N N . ILE A 1 176 ? -9.710 -3.853 4.201 1.00 92.62 176 ILE A N 1
ATOM 1371 C CA . ILE A 1 176 ? -9.882 -2.416 4.445 1.00 92.62 176 ILE A CA 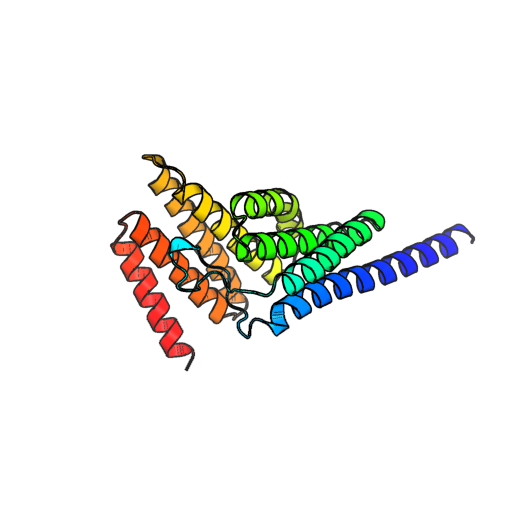1
ATOM 1372 C C . ILE A 1 176 ? -10.794 -2.152 5.634 1.00 92.62 176 ILE A C 1
ATOM 1374 O O . ILE A 1 176 ? -10.431 -1.376 6.511 1.00 92.62 176 ILE A O 1
ATOM 1378 N N . VAL A 1 177 ? -11.959 -2.793 5.680 1.00 92.81 177 VAL A N 1
ATOM 1379 C CA . VAL A 1 177 ? -12.931 -2.588 6.761 1.00 92.81 177 VAL A CA 1
ATOM 1380 C C . VAL A 1 177 ? -12.354 -3.057 8.098 1.00 92.81 177 VAL A C 1
ATOM 1382 O O . VAL A 1 177 ? -12.533 -2.384 9.111 1.00 92.81 177 VAL A O 1
ATOM 1385 N N . PHE A 1 178 ? -11.594 -4.156 8.096 1.00 91.06 178 PHE A N 1
ATOM 1386 C CA . PHE A 1 178 ? -10.836 -4.591 9.266 1.00 91.06 178 PHE A CA 1
ATOM 1387 C C . PHE A 1 178 ? -9.843 -3.514 9.721 1.00 91.06 178 PHE A C 1
ATOM 1389 O O . PHE A 1 178 ? -9.851 -3.124 10.884 1.00 91.06 178 PHE A O 1
ATOM 1396 N N . LEU A 1 179 ? -9.037 -2.970 8.805 1.00 91.56 179 LEU A N 1
ATOM 1397 C CA . LEU A 1 179 ? -8.090 -1.903 9.126 1.00 91.56 179 LEU A CA 1
ATOM 1398 C C . LEU A 1 179 ? -8.784 -0.637 9.657 1.00 91.56 179 LEU A C 1
ATOM 1400 O O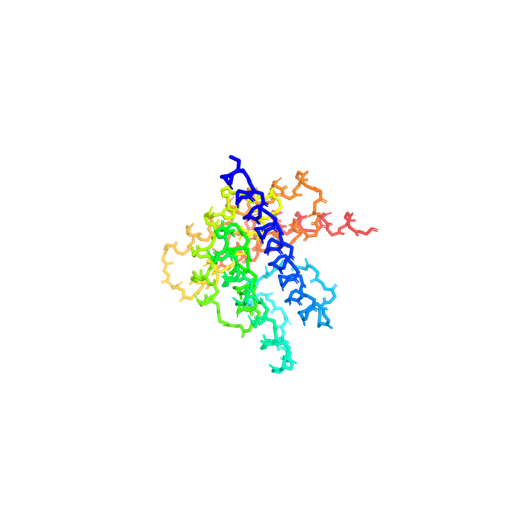 . LEU A 1 179 ? -8.316 -0.057 10.633 1.00 91.56 179 LEU A O 1
ATOM 1404 N N . GLN A 1 180 ? -9.907 -0.228 9.057 1.00 94.19 180 GLN A N 1
ATOM 1405 C CA . GLN A 1 180 ? -10.710 0.908 9.523 1.00 94.19 180 GLN A CA 1
ATOM 1406 C C . GLN A 1 180 ? -11.210 0.682 10.959 1.00 94.19 180 GLN A C 1
ATOM 1408 O O . GLN A 1 180 ? -11.081 1.576 11.792 1.00 94.19 180 GLN A O 1
ATOM 1413 N N . ALA A 1 181 ? -11.720 -0.515 11.270 1.00 92.75 181 ALA A N 1
ATOM 1414 C CA . ALA A 1 181 ? -12.135 -0.880 12.623 1.00 92.75 181 ALA A CA 1
ATOM 1415 C C . ALA A 1 181 ? -10.966 -0.778 13.618 1.00 92.75 181 ALA A C 1
ATOM 1417 O O . ALA A 1 181 ? -11.090 -0.098 14.635 1.00 92.75 181 ALA A O 1
ATOM 1418 N N . MET A 1 182 ? -9.812 -1.369 13.290 1.00 91.31 182 MET A N 1
ATOM 1419 C CA . MET A 1 182 ? -8.631 -1.337 14.162 1.00 91.31 182 MET A CA 1
ATOM 1420 C C . MET A 1 182 ? -8.119 0.085 14.414 1.00 91.31 182 MET A C 1
ATOM 1422 O O . MET A 1 182 ? -7.740 0.416 15.533 1.00 91.31 182 MET A O 1
ATOM 1426 N N . LEU A 1 183 ? -8.124 0.940 13.390 1.00 91.94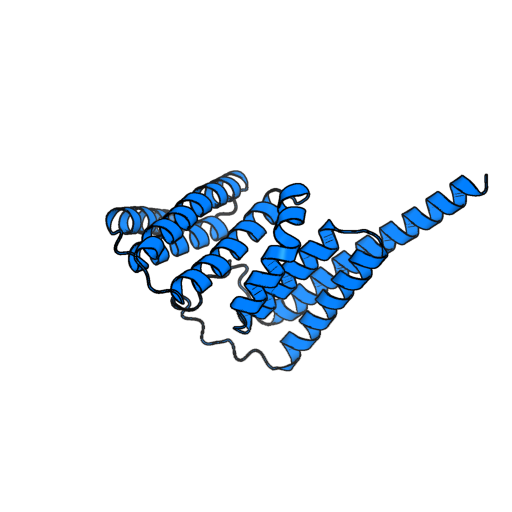 183 LEU A N 1
ATOM 1427 C CA . LEU A 1 183 ? -7.734 2.342 13.525 1.00 91.94 183 LEU A CA 1
ATOM 1428 C C . LEU A 1 183 ? -8.698 3.118 14.422 1.00 91.94 183 LEU A C 1
ATOM 1430 O O . LEU A 1 183 ? -8.250 3.890 15.264 1.00 91.94 183 LEU A O 1
ATOM 1434 N N . CYS A 1 184 ? -10.006 2.899 14.276 1.00 91.81 184 CYS A N 1
ATOM 1435 C CA . CYS A 1 184 ? -11.011 3.534 15.125 1.00 91.81 184 CYS A CA 1
ATOM 1436 C C . CYS A 1 184 ? -10.914 3.084 16.588 1.00 91.81 184 CYS A C 1
ATOM 1438 O O . CYS A 1 184 ? -11.068 3.921 17.478 1.00 91.81 184 CYS A O 1
ATOM 1440 N N . ASP A 1 185 ? -10.615 1.808 16.843 1.00 91.25 185 ASP A N 1
ATOM 1441 C CA . ASP A 1 185 ? -10.327 1.298 18.190 1.00 91.25 185 ASP A CA 1
ATOM 1442 C C . ASP A 1 185 ? -9.103 2.001 18.806 1.00 91.25 185 ASP A C 1
ATOM 1444 O O . ASP A 1 185 ? -9.166 2.517 19.921 1.00 91.25 185 ASP A O 1
ATOM 1448 N N . ASP A 1 186 ? -8.028 2.155 18.024 1.00 87.94 186 ASP A N 1
ATOM 1449 C CA . ASP A 1 186 ? -6.766 2.787 18.442 1.00 87.94 186 ASP A CA 1
ATOM 1450 C C . ASP A 1 186 ? -6.903 4.259 18.878 1.00 87.94 186 ASP A C 1
ATOM 1452 O O . ASP A 1 186 ? -6.073 4.772 19.640 1.00 87.94 186 ASP A O 1
ATOM 1456 N N . VAL A 1 187 ? -7.930 4.956 18.377 1.00 89.94 187 VAL A N 1
ATOM 1457 C CA . VAL A 1 187 ? -8.255 6.352 18.729 1.00 89.94 187 VAL A CA 1
ATOM 1458 C C . VAL A 1 187 ? -9.520 6.493 19.584 1.00 89.94 187 VAL A C 1
ATOM 1460 O O . VAL A 1 187 ? -9.948 7.614 19.859 1.00 89.94 187 VAL A O 1
ATOM 1463 N N . GLY A 1 188 ? -10.131 5.385 20.015 1.00 88.12 188 GLY A N 1
ATOM 1464 C CA . GLY A 1 188 ? -11.313 5.384 20.884 1.00 88.12 188 GLY A CA 1
ATOM 1465 C C . GLY A 1 188 ? -12.621 5.825 20.210 1.00 88.12 188 GLY A C 1
ATOM 1466 O O . GLY A 1 188 ? -13.562 6.246 20.887 1.00 88.12 188 GLY A O 1
ATOM 1467 N N . LYS A 1 189 ? -12.713 5.750 18.879 1.00 91.06 189 LYS A N 1
ATOM 1468 C CA . LYS A 1 189 ? -13.898 6.121 18.085 1.00 91.06 189 LYS A CA 1
ATOM 1469 C C . LYS A 1 189 ? -14.866 4.943 17.962 1.00 91.06 189 LYS A C 1
ATOM 1471 O O . LYS A 1 189 ? -14.947 4.263 16.941 1.00 91.06 189 LYS A O 1
ATOM 1476 N N . MET A 1 190 ? -15.602 4.698 19.045 1.00 91.94 190 MET A N 1
ATOM 1477 C CA . MET A 1 190 ? -16.450 3.509 19.195 1.00 91.94 190 MET A CA 1
ATOM 1478 C C . MET A 1 190 ? -17.601 3.431 18.181 1.00 91.94 190 MET A C 1
ATOM 1480 O O . MET A 1 190 ? -17.923 2.345 17.708 1.00 91.94 190 MET A O 1
ATOM 1484 N N . ALA A 1 191 ? -18.219 4.557 17.810 1.00 92.19 191 ALA A N 1
ATOM 1485 C CA . ALA A 1 191 ? -19.332 4.554 16.856 1.00 92.19 191 ALA A CA 1
ATOM 1486 C C . ALA A 1 191 ? -18.889 4.055 15.468 1.00 92.19 191 ALA A C 1
ATOM 1488 O O . ALA A 1 191 ? -19.541 3.204 14.855 1.00 92.19 191 ALA A O 1
ATOM 1489 N N . GLU A 1 192 ? -17.746 4.544 14.998 1.00 91.94 192 GLU A N 1
ATOM 1490 C CA . GLU A 1 192 ? -17.112 4.143 13.750 1.00 91.94 192 GLU A CA 1
ATOM 1491 C C . GLU A 1 192 ? -16.598 2.700 13.821 1.00 91.94 192 GLU A C 1
ATOM 1493 O O . GLU A 1 192 ? -16.825 1.928 12.889 1.00 91.94 192 GLU A O 1
ATOM 1498 N N . LEU A 1 193 ? -16.005 2.295 14.949 1.00 91.75 193 LEU A N 1
ATOM 1499 C CA . LEU A 1 193 ? -15.609 0.907 15.196 1.00 91.75 193 LEU A CA 1
ATOM 1500 C C . LEU A 1 193 ? -16.792 -0.058 15.031 1.00 91.75 193 LEU A C 1
ATOM 1502 O O . LEU A 1 193 ? -16.672 -1.050 14.308 1.00 91.75 193 LEU A O 1
ATOM 1506 N N . TYR A 1 194 ? -17.943 0.223 15.651 1.00 93.19 194 TYR A N 1
ATOM 1507 C CA . TYR A 1 194 ? -19.129 -0.631 15.525 1.00 93.19 194 TYR A CA 1
ATOM 1508 C C . TYR A 1 194 ? -19.646 -0.685 14.087 1.00 93.19 194 TYR A C 1
ATOM 1510 O O . TYR A 1 194 ? -20.000 -1.763 13.603 1.00 93.19 194 TYR A O 1
ATOM 1518 N N . LYS A 1 195 ? -19.644 0.452 13.380 1.00 94.88 195 LYS A N 1
ATOM 1519 C CA . LYS A 1 195 ? -20.021 0.520 11.961 1.00 94.88 195 LYS A CA 1
ATOM 1520 C C . LYS A 1 195 ? -19.151 -0.412 11.113 1.00 94.88 195 LYS A C 1
ATOM 1522 O O . LYS A 1 195 ? -19.693 -1.226 10.364 1.00 94.88 195 LYS A O 1
ATOM 1527 N N . TYR A 1 196 ? -17.828 -0.311 11.232 1.00 94.00 196 TYR A N 1
ATOM 1528 C CA . TYR A 1 196 ? -16.905 -1.124 10.437 1.00 94.00 196 TYR A CA 1
ATOM 1529 C C . TYR A 1 196 ? -16.915 -2.592 10.867 1.00 94.00 196 TYR A C 1
ATOM 1531 O O . TYR A 1 196 ? -16.924 -3.472 10.015 1.00 94.00 196 TYR A O 1
ATOM 1539 N N . SER A 1 197 ? -17.029 -2.885 12.161 1.00 90.75 197 SER A N 1
ATOM 1540 C CA . SER A 1 197 ? -17.147 -4.266 12.653 1.00 90.75 197 SER A CA 1
ATOM 1541 C C . SER A 1 197 ? -18.398 -4.965 12.108 1.00 90.75 197 SER A C 1
ATOM 1543 O O . SER A 1 197 ? -18.344 -6.129 11.707 1.00 90.75 197 SER A O 1
ATOM 1545 N N . LEU A 1 198 ? -19.524 -4.247 12.030 1.00 92.06 198 LEU A N 1
ATOM 1546 C CA . LEU A 1 198 ? -20.750 -4.760 11.422 1.00 92.06 198 LEU A CA 1
ATOM 1547 C C . LEU A 1 198 ? -20.600 -4.967 9.908 1.00 92.06 198 LEU A C 1
ATOM 1549 O O . LEU A 1 198 ? -21.070 -5.977 9.386 1.00 92.06 198 LEU A O 1
ATOM 1553 N N . GLU A 1 199 ? -19.966 -4.031 9.194 1.00 93.31 199 GLU A N 1
ATOM 1554 C CA . GLU A 1 199 ? -19.687 -4.183 7.757 1.00 93.31 199 GLU A CA 1
ATOM 1555 C C . GLU A 1 199 ? -18.769 -5.388 7.501 1.00 93.31 199 GLU A C 1
ATOM 1557 O O . GLU A 1 199 ? -19.052 -6.179 6.605 1.00 93.31 199 GLU A O 1
ATOM 1562 N N . PHE A 1 200 ? -17.735 -5.588 8.325 1.00 90.12 200 PHE A N 1
ATOM 1563 C CA . PHE A 1 200 ? -16.831 -6.734 8.228 1.00 90.12 200 PHE A CA 1
ATOM 1564 C C . PHE A 1 200 ? -17.589 -8.055 8.371 1.00 90.12 200 PHE A C 1
ATOM 1566 O O . PHE A 1 200 ? -17.454 -8.930 7.521 1.00 90.12 200 PHE A O 1
ATOM 1573 N N . ARG A 1 201 ? -18.452 -8.168 9.389 1.00 89.56 201 ARG A N 1
ATOM 1574 C CA . ARG A 1 201 ? -19.276 -9.362 9.610 1.00 89.56 201 ARG A CA 1
ATOM 1575 C C . ARG A 1 201 ? -20.198 -9.666 8.429 1.00 89.56 201 ARG A C 1
ATOM 1577 O O . ARG A 1 201 ? -20.271 -10.807 7.994 1.00 89.56 201 ARG A O 1
ATOM 1584 N N . LYS A 1 202 ? -20.858 -8.647 7.871 1.00 89.81 202 LYS A N 1
ATOM 1585 C CA . LYS A 1 202 ? -21.709 -8.815 6.680 1.00 89.81 202 LYS A CA 1
ATOM 1586 C C . LYS A 1 202 ? -20.916 -9.319 5.475 1.00 89.81 202 LYS A C 1
ATOM 1588 O O . LYS A 1 202 ? -21.417 -10.131 4.709 1.00 89.81 202 LYS A O 1
ATOM 1593 N N . LEU A 1 203 ? -19.691 -8.825 5.288 1.00 86.25 203 LEU A N 1
ATOM 1594 C CA . LEU A 1 203 ? -18.818 -9.274 4.203 1.00 86.25 203 LEU A CA 1
ATOM 1595 C C . LEU A 1 203 ? -18.322 -10.707 4.420 1.00 86.25 203 LEU A C 1
ATOM 1597 O O . LEU A 1 203 ? -18.123 -11.418 3.442 1.00 86.25 203 LEU A O 1
ATOM 1601 N N . ASP A 1 204 ? -18.091 -11.119 5.665 1.00 81.81 204 ASP A N 1
ATOM 1602 C CA . ASP A 1 204 ? -17.694 -12.488 6.015 1.00 81.81 204 ASP A CA 1
ATOM 1603 C C . ASP A 1 204 ? -18.822 -13.489 5.712 1.00 81.81 204 ASP A C 1
ATOM 1605 O O . ASP A 1 204 ? -18.602 -14.489 5.034 1.00 81.81 204 ASP A O 1
ATO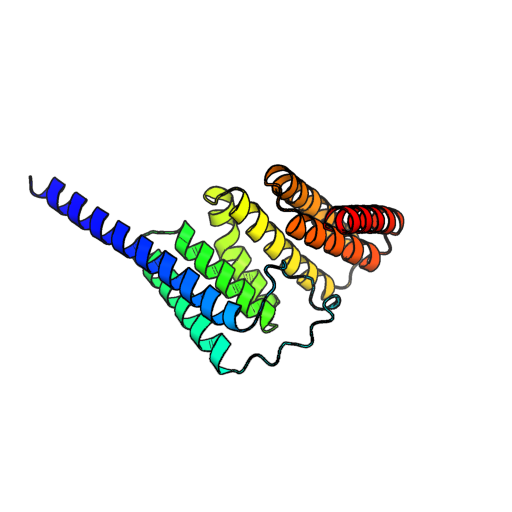M 1609 N N . GLU A 1 205 ? -20.058 -13.143 6.085 1.00 81.31 205 GLU A N 1
ATOM 1610 C CA . GLU A 1 205 ? -21.264 -13.940 5.808 1.00 81.31 205 GLU A CA 1
ATOM 1611 C C . GLU A 1 205 ? -21.572 -14.067 4.300 1.00 81.31 205 GLU A C 1
ATOM 1613 O O . GLU A 1 205 ? -22.102 -15.085 3.870 1.00 81.31 205 GLU A O 1
ATOM 1618 N N . LEU A 1 206 ? -21.217 -13.066 3.483 1.00 71.44 206 LEU A N 1
ATOM 1619 C CA . LEU A 1 206 ? -21.381 -13.083 2.017 1.00 71.44 206 LEU A CA 1
ATOM 1620 C C . LEU A 1 206 ? -20.280 -13.853 1.267 1.00 71.44 206 LEU A C 1
ATOM 1622 O O . LEU A 1 206 ? -20.394 -14.043 0.056 1.00 71.44 206 LEU A O 1
ATOM 1626 N N . SER A 1 207 ? -19.188 -14.210 1.947 1.00 57.78 207 SER A N 1
ATOM 1627 C CA . SER A 1 207 ? -18.007 -14.845 1.341 1.00 57.78 207 SER A CA 1
ATOM 1628 C C . SER A 1 207 ? -17.949 -16.366 1.549 1.00 57.78 207 SER A C 1
ATOM 1630 O O . SER A 1 207 ? -16.976 -16.986 1.115 1.00 57.78 207 SER A O 1
ATOM 1632 N N . CYS A 1 208 ? -18.963 -16.948 2.202 1.00 43.56 208 CYS A N 1
ATOM 1633 C CA . CYS A 1 208 ? -19.234 -18.391 2.258 1.00 43.56 208 CYS A CA 1
ATOM 1634 C C . CYS A 1 208 ? -20.258 -18.787 1.189 1.00 43.56 208 CYS A C 1
ATOM 1636 O O . CYS A 1 208 ? -20.141 -19.925 0.683 1.00 43.56 208 CYS A O 1
#

Sequence (208 aa):
METINTLFESDNDRMGALHRTRALILAGKATMCESNKCSRMPIIRKYGNEKPIDRSACTGSAAVNHFMKAVTTGSEFYLNYYSCMATIEHAKLLYDKGFTNQALRLMEEGIVTVLAHGTSYDQASALYFYLVCEANSIQETNGPMRVDAVMEIVKTLERVKDTFKRLGVVHKIQSIVFLQAMLCDDVGKMAELYKYSLEFRKLDELSC

Foldseek 3Di:
DVVVVVVVVLVVVLVVLVVLLVVLLVVLVVLVVVPPPDPAADAQPVPDPDDLPPSPPVSLVSSLVSLVVSLVSCVVSVVLLSNLVSLLSNLVSCVSNPVLVVSLVSLVVRLVSCCVDNDLVSNLSSLLNNLRSVLNVLVVDDDPCSLVSLVVSLVVLVVSLVSCVVVVPLSHNLSSLVNSLVSCVVNVVVVSNVVSVVVNVVSVVVVD

InterPro domains:
  IPR037679 Anaphase-promoting complex subunit 5 [PTHR12830] (61-205)

Radius of gyration: 19.22 Å; chains: 1; bounding box: 40×36×65 Å

Secondary structure (DSSP, 8-state):
-HHHHHHHHHHHHHHHHHHHHHHHHHHHHHHHHTT----PPP--GGG---------HHHHHHHHHHHHHHHHHHHHTT-HHHHHHHHHHHHHHHHHHT-HHHHHHHHHHHHHHHHHHS-HHHHHHHHHHHHHHHHHHHHT--STHHHHHHHHHHHHHHHHHHHHHHTT-HHHHHHHHHHHHHHHHHTT-HHHHHHHHHHHHHHHHTT-